Protein AF-A0A5M5C128-F1 (afdb_monomer_lite)

Sequence (233 aa):
MYKIITTGLLCVAAVALKAQDAPADSVAHTKSNTLGASSTVYTNDLVKYQSATILTGLQGRLKGLNVSPFRGMQLLRTEANTKSDIVGAIPNVGGGIYGDNSEFLISARGQSPIAIVDGVERDLYSIDPEAIESVTIQKDALSNMFLGMRSSRGALIITTKNPDAKGGFHLSLTGKFGISSALKSGPNPLSAYQYAYLLNEALLNDGKSPLYTYDDFEAYRNGTSPYLHPDVN

Secondary structure (DSSP, 8-state):
----------------------------------SS-EEEEEHHHHTTS--SSSHHHHTTTSTTEEEEE--SS-----S-SEEEETTEEEE-SSSS-SSS--SEEEEETTBPPEEEETTEE--GGGS-GGGEEEEEEE-STTTTGGGGGGGGG-EEEEEEPPS-SS-S--------------SS-SS-PPPHHHHHHHHHHHHHHTTPPPSS-HHHHHHHHHTS-TTTS----

Foldseek 3Di:
DDDDDPDDDDDDDDDDDDDPPDPPPPPPDDPDPDPADKFKDFLVQQVVDLDLFSLVSCDPRTPQKHKDFPDPDQDPPPDDQFDQDPVGTDGCPPVDDPDSDPGIDIAGPRAHAFEAEPRHTDDRSVDGSNQWGMKMWTQDLVNVVVVPPRSNRTYIYTYGDDPDDPDDDDDDDDDHDDDDDDPDPPPDDDWLLRVLVVQQVVCVVVVHHRPDDPVLNVCSVVVVDCPVNNTPD

Radius of gyration: 27.67 Å; chains: 1; bounding box: 72×42×74 Å

InterPro domains:
  IPR037066 TonB-dependent receptor, plug domain superfamily [G3DSA:2.170.130.10] (24-166)
  IPR039426 TonB-dependent receptor-like [PS52016] (30-233)

Organism: Bacteroides ovatus (NCBI:txid28116)

Structure (mmCIF, N/CA/C/O backbone):
data_AF-A0A5M5C128-F1
#
_entry.id   AF-A0A5M5C128-F1
#
loop_
_atom_site.group_PDB
_atom_site.id
_atom_site.type_symbol
_atom_site.label_atom_id
_atom_site.label_alt_id
_atom_site.label_comp_id
_atom_site.label_asym_id
_atom_site.label_entity_id
_atom_site.label_seq_id
_atom_site.pdbx_PDB_ins_code
_atom_site.Cartn_x
_atom_site.Cartn_y
_atom_site.Cartn_z
_atom_site.occupancy
_atom_site.B_iso_or_equiv
_atom_site.auth_seq_id
_atom_site.auth_comp_id
_atom_site.auth_asym_id
_atom_site.auth_atom_id
_atom_site.pdbx_PDB_model_num
ATOM 1 N N . MET A 1 1 ? -7.326 -5.357 -41.939 1.00 38.31 1 MET A N 1
ATOM 2 C CA . MET A 1 1 ? -7.190 -5.507 -40.473 1.00 38.31 1 MET A CA 1
ATOM 3 C C . MET A 1 1 ? -8.595 -5.687 -39.901 1.00 38.31 1 MET A C 1
ATOM 5 O O . MET A 1 1 ? -9.403 -4.774 -40.016 1.00 38.31 1 MET A O 1
ATOM 9 N N . TYR A 1 2 ? -8.948 -6.902 -39.470 1.00 30.48 2 TYR A N 1
ATOM 10 C CA . TYR A 1 2 ? -10.325 -7.289 -39.125 1.00 30.48 2 TYR A CA 1
ATOM 11 C C . TYR A 1 2 ? -10.695 -6.780 -37.724 1.00 30.48 2 TYR A C 1
ATOM 13 O O . TYR A 1 2 ? -9.991 -7.050 -36.755 1.00 30.48 2 TYR A O 1
ATOM 21 N N . LYS A 1 3 ? -11.796 -6.030 -37.626 1.00 31.81 3 LYS A N 1
ATOM 22 C CA . LYS A 1 3 ? -12.323 -5.467 -36.378 1.00 31.81 3 LYS A CA 1
ATOM 23 C C . LYS A 1 3 ? -13.244 -6.514 -35.742 1.00 31.81 3 LYS A C 1
ATOM 25 O O . LYS A 1 3 ? -14.377 -6.683 -36.182 1.00 31.81 3 LYS A O 1
ATOM 30 N N . ILE A 1 4 ? -12.744 -7.259 -34.757 1.00 32.59 4 ILE A N 1
ATOM 31 C CA . ILE A 1 4 ? -13.545 -8.231 -33.999 1.00 32.59 4 ILE A CA 1
ATOM 32 C C . ILE A 1 4 ? -14.401 -7.446 -33.000 1.00 32.59 4 ILE A C 1
ATOM 34 O O . ILE A 1 4 ? -13.905 -6.941 -31.997 1.00 32.59 4 ILE A O 1
ATOM 38 N N . ILE A 1 5 ? -15.686 -7.292 -33.316 1.00 36.16 5 ILE A N 1
ATOM 39 C CA . ILE A 1 5 ? -16.693 -6.716 -32.421 1.00 36.16 5 ILE A CA 1
ATOM 40 C C . ILE A 1 5 ? -17.308 -7.883 -31.644 1.00 36.16 5 ILE A C 1
ATOM 42 O O . ILE A 1 5 ? -18.248 -8.521 -32.111 1.00 36.16 5 ILE A O 1
ATOM 46 N N . THR A 1 6 ? -16.763 -8.190 -30.469 1.00 39.88 6 THR A N 1
ATOM 47 C CA . THR A 1 6 ? -17.361 -9.168 -29.551 1.00 39.88 6 THR A CA 1
ATOM 48 C C . THR A 1 6 ? -18.539 -8.511 -28.838 1.00 39.88 6 THR A C 1
ATOM 50 O O . THR A 1 6 ? -18.363 -7.722 -27.911 1.00 39.88 6 THR A O 1
ATOM 53 N N . THR A 1 7 ? -19.754 -8.808 -29.290 1.00 39.34 7 THR A N 1
ATOM 54 C CA . THR A 1 7 ? -21.000 -8.408 -28.623 1.00 39.34 7 THR A CA 1
ATOM 55 C C . THR A 1 7 ? -21.257 -9.370 -27.461 1.00 39.34 7 THR A C 1
ATOM 57 O O . THR A 1 7 ? -21.774 -10.467 -27.647 1.00 39.34 7 THR A O 1
ATOM 60 N N . GLY A 1 8 ? -20.838 -8.989 -26.254 1.00 37.53 8 GLY A N 1
ATOM 61 C CA . GLY A 1 8 ? -21.170 -9.710 -25.025 1.00 37.53 8 GLY A CA 1
ATOM 62 C C . GLY A 1 8 ? -22.551 -9.294 -24.518 1.00 37.53 8 GLY A C 1
ATOM 63 O O . GLY A 1 8 ? -22.745 -8.144 -24.131 1.00 37.53 8 GLY A O 1
ATOM 64 N N . LEU A 1 9 ? -23.510 -10.219 -24.533 1.00 32.44 9 LEU A N 1
ATOM 65 C CA . LEU A 1 9 ? -24.839 -10.044 -23.948 1.00 32.44 9 LEU A CA 1
ATOM 66 C C . LEU A 1 9 ? -24.726 -10.120 -22.412 1.00 32.44 9 LEU A C 1
ATOM 68 O O . LEU A 1 9 ? -24.477 -11.191 -21.863 1.00 32.44 9 LEU A O 1
ATOM 72 N N . LEU A 1 10 ? -24.891 -8.993 -21.716 1.00 34.59 10 LEU A N 1
ATOM 73 C CA . LEU A 1 10 ? -24.928 -8.942 -20.252 1.00 34.59 10 LEU A CA 1
ATOM 74 C C . LEU A 1 10 ? -26.385 -9.106 -19.776 1.00 34.59 10 LEU A C 1
ATOM 76 O O . LEU A 1 10 ? -27.171 -8.163 -19.838 1.00 34.59 10 LEU A O 1
ATOM 80 N N . CYS A 1 11 ? -26.759 -10.299 -19.309 1.00 27.56 11 CYS A N 1
ATOM 81 C CA . CYS A 1 11 ? -28.039 -10.518 -18.627 1.00 27.56 11 CYS A CA 1
ATOM 82 C C . CYS A 1 11 ? -27.946 -10.022 -17.178 1.00 27.56 11 CYS A C 1
ATOM 84 O O . CYS A 1 11 ? -27.355 -10.688 -16.331 1.00 27.56 11 CYS A O 1
ATOM 86 N N . VAL A 1 12 ? -28.548 -8.869 -16.881 1.00 34.62 12 VAL A N 1
ATOM 87 C CA . VAL A 1 12 ? -28.726 -8.376 -15.507 1.00 34.62 12 VAL A CA 1
ATOM 88 C C . VAL A 1 12 ? -30.146 -8.712 -15.056 1.00 34.62 12 VAL A C 1
ATOM 90 O O . VAL A 1 12 ? -31.115 -8.159 -15.570 1.00 34.62 12 VAL A O 1
ATOM 93 N N . ALA A 1 13 ? -30.279 -9.627 -14.095 1.00 31.73 13 ALA A N 1
ATOM 94 C CA . ALA A 1 13 ? -31.540 -9.865 -13.402 1.00 31.73 13 ALA A CA 1
ATOM 95 C C . ALA A 1 13 ? -31.778 -8.722 -12.402 1.00 31.73 13 ALA A C 1
ATOM 97 O O . ALA A 1 13 ? -31.077 -8.606 -11.398 1.00 31.73 13 ALA A O 1
ATOM 98 N N . ALA A 1 14 ? -32.744 -7.850 -12.691 1.00 31.98 14 ALA A N 1
ATOM 99 C CA . ALA A 1 14 ? -33.140 -6.773 -11.793 1.00 31.98 14 ALA A CA 1
ATOM 100 C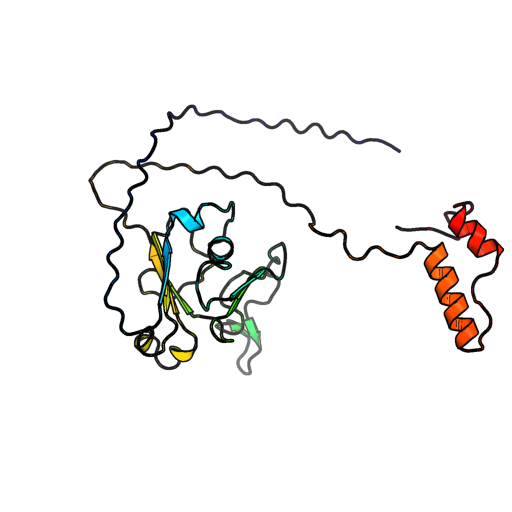 C . ALA A 1 14 ? -34.097 -7.312 -10.718 1.00 31.98 14 ALA A C 1
ATOM 102 O O . ALA A 1 14 ? -35.258 -7.606 -10.998 1.00 31.98 14 ALA A O 1
ATOM 103 N N . VAL A 1 15 ? -33.618 -7.429 -9.479 1.00 32.81 15 VAL A N 1
ATOM 104 C CA . VAL A 1 15 ? -34.477 -7.590 -8.299 1.00 32.81 15 VAL A CA 1
ATOM 105 C C . VAL A 1 15 ? -34.764 -6.192 -7.758 1.00 32.81 15 VAL A C 1
ATOM 107 O O . VAL A 1 15 ? -33.861 -5.499 -7.294 1.00 32.81 15 VAL A O 1
ATOM 110 N N . ALA A 1 16 ? -36.018 -5.750 -7.852 1.00 31.50 16 ALA A N 1
ATOM 111 C CA . ALA A 1 16 ? -36.456 -4.474 -7.302 1.00 31.50 16 ALA A CA 1
ATOM 112 C C . ALA A 1 16 ? -36.568 -4.579 -5.772 1.00 31.50 16 ALA A C 1
ATOM 114 O O . ALA A 1 16 ? -37.559 -5.082 -5.245 1.00 31.50 16 ALA A O 1
ATOM 115 N N . LEU A 1 17 ? -35.551 -4.104 -5.055 1.00 34.50 17 LEU A N 1
ATOM 116 C CA . LEU A 1 17 ? -35.594 -3.898 -3.608 1.00 34.50 17 LEU A CA 1
ATOM 117 C C . LEU A 1 17 ? -35.685 -2.395 -3.345 1.00 34.50 17 LEU A C 1
ATOM 119 O O . LEU A 1 17 ? -34.852 -1.620 -3.810 1.00 34.50 17 LEU A O 1
ATOM 123 N N . LYS A 1 18 ? -36.738 -1.980 -2.634 1.00 30.20 18 LYS A N 1
ATOM 124 C CA . LYS A 1 18 ? -36.893 -0.603 -2.153 1.00 30.20 18 LYS A CA 1
ATOM 125 C C . LYS A 1 18 ? -35.670 -0.250 -1.306 1.00 30.20 18 LYS A C 1
ATOM 127 O O . LYS A 1 18 ? -35.420 -0.909 -0.300 1.00 30.20 18 LYS A O 1
ATOM 132 N N . ALA A 1 19 ? -34.943 0.789 -1.709 1.00 34.44 19 ALA A N 1
ATOM 133 C CA . ALA A 1 19 ? -33.934 1.412 -0.871 1.00 34.44 19 ALA A CA 1
ATOM 134 C C . ALA A 1 19 ? -34.637 1.992 0.364 1.00 34.44 19 ALA A C 1
ATOM 136 O O . ALA A 1 19 ? -35.441 2.916 0.258 1.00 34.44 19 ALA A O 1
ATOM 137 N N . GLN A 1 20 ? -34.391 1.386 1.521 1.00 34.81 20 GLN A N 1
ATOM 138 C CA . GLN A 1 20 ? -34.632 2.026 2.802 1.00 34.81 20 GLN A CA 1
ATOM 139 C C . GLN A 1 20 ? -33.382 2.867 3.057 1.00 34.81 20 GLN A C 1
ATOM 141 O O . GLN A 1 20 ? -32.307 2.304 3.265 1.00 34.81 20 GLN A O 1
ATOM 146 N N . ASP A 1 21 ? -33.504 4.192 2.985 1.00 38.91 21 ASP A N 1
ATOM 147 C CA . ASP A 1 21 ? -32.423 5.096 3.368 1.00 38.91 21 ASP A CA 1
ATOM 148 C C . ASP A 1 21 ? -32.066 4.809 4.832 1.00 38.91 21 ASP A C 1
ATOM 150 O O . ASP A 1 21 ? -32.821 5.134 5.752 1.00 38.91 21 ASP A O 1
ATOM 154 N N . ALA A 1 22 ? -30.947 4.118 5.050 1.00 43.19 22 ALA A N 1
ATOM 155 C CA . ALA A 1 22 ? -30.422 3.914 6.386 1.00 43.19 22 ALA A CA 1
ATOM 156 C C . ALA A 1 22 ? -29.985 5.290 6.912 1.00 43.19 22 ALA A C 1
ATOM 158 O O . ALA A 1 22 ? -29.197 5.968 6.241 1.00 43.19 22 ALA A O 1
ATOM 159 N N . PRO A 1 23 ? -30.488 5.741 8.074 1.00 38.34 23 PRO A N 1
ATOM 160 C CA . PRO A 1 23 ? -30.017 6.980 8.659 1.00 38.34 23 PRO A CA 1
ATOM 161 C C . PRO A 1 23 ? -28.511 6.857 8.891 1.00 38.34 23 PRO A C 1
ATOM 163 O O . PRO A 1 23 ? -28.024 5.855 9.417 1.00 38.34 23 PRO A O 1
ATOM 166 N N . ALA A 1 24 ? -27.763 7.874 8.463 1.00 39.69 24 ALA A N 1
ATOM 167 C CA . ALA A 1 24 ? -26.378 8.041 8.863 1.00 39.69 24 ALA A CA 1
ATOM 168 C C . ALA A 1 24 ? -26.374 8.312 10.372 1.00 39.69 24 ALA A C 1
ATOM 170 O O . ALA A 1 24 ? -26.438 9.464 10.799 1.00 39.69 24 ALA A O 1
ATOM 171 N N . ASP A 1 25 ? -26.363 7.247 11.172 1.00 39.72 25 ASP A N 1
ATOM 172 C CA . ASP A 1 25 ? -26.221 7.341 12.616 1.00 39.72 25 ASP A CA 1
ATOM 173 C C . ASP A 1 25 ? -24.860 7.984 12.895 1.00 39.72 25 ASP A C 1
ATOM 175 O O . ASP A 1 25 ? -23.797 7.364 12.812 1.00 39.72 25 ASP A O 1
ATOM 179 N N . SER A 1 26 ? -24.888 9.286 13.174 1.00 37.75 26 SER A N 1
ATOM 180 C CA . SER A 1 26 ? -23.751 10.032 13.686 1.00 37.75 26 SER A CA 1
ATOM 181 C C . SER A 1 26 ? -23.520 9.582 15.124 1.00 37.75 26 SER A C 1
ATOM 183 O O . SER A 1 26 ? -23.957 10.236 16.074 1.00 37.75 26 SER A O 1
ATOM 185 N N . VAL A 1 27 ? -22.881 8.424 15.288 1.00 46.69 27 VAL A N 1
ATOM 186 C CA . VAL A 1 27 ? -22.409 7.954 16.588 1.00 46.69 27 VAL A CA 1
ATOM 187 C C . VAL A 1 27 ? -21.425 9.004 17.101 1.00 46.69 27 VAL A C 1
ATOM 189 O O . VAL A 1 27 ? -20.363 9.235 16.526 1.00 46.69 27 VAL A O 1
ATOM 192 N N . ALA A 1 28 ? -21.814 9.716 18.157 1.00 35.84 28 ALA A N 1
ATOM 193 C CA . ALA A 1 28 ? -20.954 10.683 18.816 1.00 35.84 28 ALA A CA 1
ATOM 194 C C . ALA A 1 28 ? -19.806 9.922 19.490 1.00 35.84 28 ALA A C 1
ATOM 196 O O . ALA A 1 28 ? -19.952 9.387 20.587 1.00 35.84 28 ALA A O 1
ATOM 197 N N . HIS A 1 29 ? -18.663 9.839 18.814 1.00 48.56 29 HIS A N 1
ATOM 198 C CA . HIS A 1 29 ? -17.499 9.138 19.333 1.00 48.56 29 HIS A CA 1
ATOM 199 C C . HIS A 1 29 ? -16.852 9.955 20.457 1.00 48.56 29 HIS A C 1
ATOM 201 O O . HIS A 1 29 ? -16.069 10.880 20.223 1.00 48.56 29 HIS A O 1
ATOM 207 N N . THR A 1 30 ? -17.205 9.634 21.700 1.00 42.19 30 THR A N 1
ATOM 208 C CA . THR A 1 30 ? -16.553 10.180 22.890 1.00 42.19 30 THR A CA 1
ATOM 209 C C . THR A 1 30 ? -15.060 9.851 22.829 1.00 42.19 30 THR A C 1
ATOM 211 O O . THR A 1 30 ? -14.677 8.683 22.784 1.00 42.19 30 THR A O 1
ATOM 214 N N . LYS A 1 31 ? -14.203 10.882 22.812 1.00 45.88 31 LYS A N 1
ATOM 215 C CA . LYS A 1 31 ? -12.747 10.731 22.940 1.00 45.88 31 LYS A CA 1
ATOM 216 C C . LYS A 1 31 ? -12.445 9.952 24.221 1.00 45.88 31 LYS A C 1
ATOM 218 O O . LYS A 1 31 ? -12.558 10.495 25.316 1.00 45.88 31 LYS A O 1
ATOM 223 N N . SER A 1 32 ? -12.067 8.687 24.073 1.00 52.44 32 SER A N 1
ATOM 224 C CA . SER A 1 32 ? -11.537 7.883 25.169 1.00 52.44 32 SER A CA 1
ATOM 225 C C . SER A 1 32 ? -10.246 8.521 25.686 1.00 52.44 32 SER A C 1
ATOM 227 O O . SER A 1 32 ? -9.409 8.968 24.896 1.00 52.44 32 SER A O 1
ATOM 229 N N . ASN A 1 33 ? -10.097 8.580 27.010 1.00 54.88 33 ASN A N 1
ATOM 230 C CA . ASN A 1 33 ? -8.885 9.014 27.702 1.00 54.88 33 ASN A CA 1
ATOM 231 C C . ASN A 1 33 ? -7.746 8.019 27.418 1.00 54.88 33 ASN A C 1
ATOM 233 O O . ASN A 1 33 ? -7.438 7.142 28.222 1.00 54.88 33 ASN A O 1
ATOM 237 N N . THR A 1 34 ? -7.117 8.135 26.252 1.00 60.59 34 THR A N 1
ATOM 238 C CA . THR A 1 34 ? -5.911 7.381 25.915 1.00 60.59 34 THR A CA 1
ATOM 239 C C . THR A 1 34 ? -4.688 8.210 26.280 1.00 60.59 34 THR A C 1
ATOM 241 O O . THR A 1 34 ? -4.519 9.321 25.785 1.00 60.59 34 THR A O 1
ATOM 244 N N . LEU A 1 35 ? -3.812 7.653 27.116 1.00 67.62 35 LEU A N 1
ATOM 245 C CA . LEU A 1 35 ? -2.569 8.298 27.563 1.00 67.62 35 LEU A CA 1
ATOM 246 C C . LEU A 1 35 ? -1.470 8.342 26.479 1.00 67.62 35 LEU A C 1
ATOM 248 O O . LEU A 1 35 ? -0.402 8.892 26.720 1.00 67.62 35 LEU A O 1
ATOM 252 N N . GLY A 1 36 ? -1.719 7.761 25.300 1.00 74.81 36 GLY A N 1
ATOM 253 C CA . GLY A 1 36 ? -0.772 7.694 24.186 1.00 74.81 36 GLY A CA 1
ATOM 254 C C . GLY A 1 36 ? -1.317 8.280 22.884 1.00 74.81 36 GLY A C 1
ATOM 255 O O . GLY A 1 36 ? -2.515 8.522 22.722 1.00 74.81 36 GLY A O 1
ATOM 256 N N . ALA A 1 37 ? -0.418 8.490 21.928 1.00 81.75 37 ALA A N 1
ATOM 257 C CA . ALA A 1 37 ? -0.699 9.002 20.602 1.00 81.75 37 ALA A CA 1
ATOM 258 C C . ALA A 1 37 ? -1.436 7.955 19.753 1.00 81.75 37 ALA A C 1
ATOM 260 O O . ALA A 1 37 ? -0.842 7.033 19.183 1.00 81.75 37 ALA A O 1
ATOM 261 N N . SER A 1 38 ? -2.742 8.157 19.606 1.00 85.25 38 SER A N 1
ATOM 262 C CA . SER A 1 38 ? -3.618 7.370 18.742 1.00 85.25 38 SER A CA 1
ATOM 263 C C . SER A 1 38 ? -4.179 8.213 17.590 1.00 85.25 38 SER A C 1
ATOM 265 O O . SER A 1 38 ? -4.132 9.446 17.599 1.00 85.25 38 SER A O 1
ATOM 267 N N . SER A 1 39 ? -4.639 7.551 16.533 1.00 87.38 39 SER A N 1
ATOM 268 C CA . SER A 1 39 ? -5.415 8.172 15.454 1.00 87.38 39 SER A CA 1
ATOM 269 C C . SER A 1 39 ? -6.484 7.181 15.024 1.00 87.38 39 SER A C 1
ATOM 271 O O . SER A 1 39 ? -6.157 6.015 14.826 1.00 87.38 39 SER A O 1
ATOM 273 N N . THR A 1 40 ? -7.721 7.642 14.856 1.00 89.19 40 THR A N 1
ATOM 274 C CA . THR A 1 40 ? -8.873 6.785 14.542 1.00 89.19 40 THR A CA 1
ATOM 275 C C . THR A 1 40 ? -9.564 7.260 13.271 1.00 89.19 40 THR A C 1
ATOM 277 O O . THR A 1 40 ? -9.711 8.463 13.061 1.00 89.19 40 THR A O 1
ATOM 280 N N . VAL A 1 41 ? -9.974 6.312 12.431 1.00 89.56 41 VAL A N 1
ATOM 281 C CA . VAL A 1 41 ? -10.815 6.510 11.244 1.00 89.56 41 VAL A CA 1
ATOM 282 C C . VAL A 1 41 ? -12.026 5.590 11.368 1.00 89.56 41 VAL A C 1
ATOM 284 O O . VAL A 1 41 ? -11.892 4.450 11.806 1.00 89.56 41 VAL A O 1
ATOM 287 N N . TYR A 1 42 ? -13.199 6.081 10.982 1.00 89.00 42 TYR A N 1
ATOM 288 C CA . TYR A 1 42 ? -14.468 5.358 11.093 1.00 89.00 42 TYR A CA 1
ATOM 289 C C . TYR A 1 42 ? -14.946 4.826 9.743 1.00 89.00 42 TYR A C 1
ATOM 291 O O . TYR A 1 42 ? -14.500 5.288 8.690 1.00 89.00 42 TYR A O 1
ATOM 299 N N . THR A 1 43 ? -15.897 3.892 9.759 1.00 84.12 43 THR A N 1
ATOM 300 C CA . THR A 1 43 ? -16.433 3.233 8.554 1.00 84.12 43 THR A CA 1
ATOM 301 C C . THR A 1 43 ? -16.858 4.195 7.450 1.00 84.12 43 THR A C 1
ATOM 303 O O . THR A 1 43 ? -16.550 3.964 6.282 1.00 84.12 43 THR A O 1
ATOM 306 N N . ASN A 1 44 ? -17.522 5.298 7.810 1.00 83.12 44 ASN A N 1
ATOM 307 C CA . ASN A 1 44 ? -18.042 6.293 6.860 1.00 83.12 44 ASN A CA 1
ATOM 308 C C . ASN A 1 44 ? -16.940 6.900 5.979 1.00 83.12 44 ASN A C 1
ATOM 310 O O . ASN A 1 44 ? -17.197 7.416 4.891 1.00 83.12 44 ASN A O 1
ATOM 314 N N . ASP A 1 45 ? -15.699 6.827 6.446 1.00 81.62 45 ASP A N 1
ATOM 315 C CA . ASP A 1 45 ? -14.521 7.296 5.744 1.00 81.62 45 ASP A C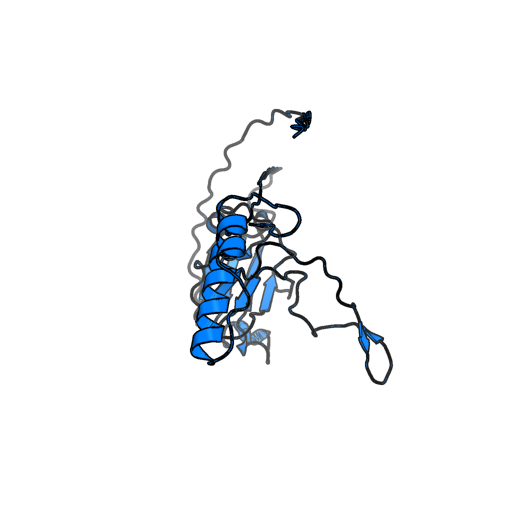A 1
ATOM 316 C C . ASP A 1 45 ? -13.797 6.201 4.954 1.00 81.62 45 ASP A C 1
ATOM 318 O O . ASP A 1 45 ? -13.084 6.518 4.002 1.00 81.62 45 ASP A O 1
ATOM 322 N N . LEU A 1 46 ? -14.029 4.931 5.281 1.00 78.75 46 LEU A N 1
ATOM 323 C CA . LEU A 1 46 ? -13.428 3.777 4.609 1.00 78.75 46 LEU A CA 1
ATOM 324 C C . LEU A 1 46 ? -14.236 3.335 3.384 1.00 78.75 46 LEU A C 1
ATOM 326 O O . LEU A 1 46 ? -13.659 3.039 2.340 1.00 78.75 46 LEU A O 1
ATOM 330 N N . VAL A 1 47 ? -15.569 3.349 3.483 1.00 76.81 47 VAL A N 1
ATOM 331 C CA . VAL A 1 47 ? -16.480 2.786 2.461 1.00 76.81 47 VAL A CA 1
ATOM 332 C C . VAL A 1 47 ? -16.607 3.672 1.211 1.00 76.81 47 VAL A C 1
ATOM 334 O O . VAL A 1 47 ? -17.128 3.243 0.186 1.00 76.81 47 VAL A O 1
ATOM 337 N N . LYS A 1 48 ? -16.053 4.892 1.234 1.00 76.00 48 LYS A N 1
ATOM 338 C CA . LYS A 1 48 ? -16.015 5.794 0.066 1.00 76.00 48 LYS A CA 1
ATOM 339 C C . LYS A 1 48 ? -15.195 5.234 -1.102 1.00 76.00 48 LYS A C 1
ATOM 341 O O . LYS A 1 48 ? -15.356 5.701 -2.226 1.00 76.00 48 LYS A O 1
ATOM 346 N N . TYR A 1 49 ? -14.315 4.264 -0.847 1.00 72.75 49 TYR A N 1
ATOM 347 C CA . TYR A 1 49 ? -13.497 3.641 -1.879 1.00 72.75 49 TYR A CA 1
ATOM 348 C C . TYR A 1 49 ? -14.062 2.291 -2.284 1.00 72.75 49 TYR A C 1
ATOM 350 O O . TYR A 1 49 ? -14.354 1.425 -1.459 1.00 72.75 49 TYR A O 1
ATOM 358 N N . GLN A 1 50 ? -14.144 2.094 -3.592 1.00 71.75 50 GLN A N 1
ATOM 359 C CA . GLN A 1 50 ? -14.507 0.826 -4.187 1.00 71.75 50 GLN A CA 1
ATOM 360 C C . GLN A 1 50 ? -13.298 -0.116 -4.194 1.00 71.75 50 GLN A C 1
ATOM 362 O O . GLN A 1 50 ? -12.665 -0.344 -5.219 1.00 71.75 50 GLN A O 1
ATOM 367 N N . SER A 1 51 ? -12.949 -0.618 -3.017 1.00 73.25 51 SER A N 1
ATOM 368 C CA . SER A 1 51 ? -11.823 -1.523 -2.821 1.00 73.25 51 SER A CA 1
ATOM 369 C C . SER A 1 51 ? -12.270 -2.747 -2.035 1.00 73.25 51 SER A C 1
ATOM 371 O O . SER A 1 51 ? -13.140 -2.649 -1.168 1.00 73.25 51 SER A O 1
ATOM 373 N N . ALA A 1 52 ? -11.665 -3.891 -2.348 1.00 72.44 52 ALA A N 1
ATOM 374 C CA . ALA A 1 52 ? -11.811 -5.120 -1.573 1.00 72.44 52 ALA A CA 1
ATOM 375 C C . ALA A 1 52 ? -10.994 -5.080 -0.269 1.00 72.44 52 ALA A C 1
ATOM 377 O O . ALA A 1 52 ? -11.212 -5.900 0.614 1.00 72.44 52 ALA A O 1
ATOM 378 N N . THR A 1 53 ? -10.063 -4.127 -0.135 1.00 79.38 53 THR A N 1
ATOM 379 C CA . THR A 1 53 ? -9.242 -3.956 1.065 1.00 79.38 53 THR A CA 1
ATOM 380 C C . THR A 1 53 ? -9.527 -2.641 1.778 1.00 79.38 53 THR A C 1
ATOM 382 O O . THR A 1 53 ? -9.850 -1.616 1.178 1.00 79.38 53 THR A O 1
ATOM 385 N N . ILE A 1 54 ? -9.316 -2.659 3.088 1.00 86.06 54 ILE A N 1
ATOM 386 C CA . ILE A 1 54 ? -9.474 -1.516 3.985 1.00 86.06 54 ILE A CA 1
ATOM 387 C C . ILE A 1 54 ? -8.347 -0.488 3.808 1.00 86.06 54 ILE A C 1
ATOM 389 O O . ILE A 1 54 ? -8.513 0.691 4.117 1.00 86.06 54 ILE A O 1
ATOM 393 N N . LEU A 1 55 ? -7.190 -0.916 3.290 1.00 85.62 55 LEU A N 1
ATOM 394 C CA . LEU A 1 55 ? -5.960 -0.122 3.271 1.00 85.62 55 LEU A CA 1
ATOM 395 C C . LEU A 1 55 ? -6.031 1.112 2.379 1.00 85.62 55 LEU A C 1
ATOM 397 O O . LEU A 1 55 ? -5.515 2.166 2.750 1.00 85.62 55 LEU A O 1
ATOM 401 N N . THR A 1 56 ? -6.710 1.007 1.241 1.00 83.19 56 THR A N 1
ATOM 402 C CA . THR A 1 56 ? -6.956 2.144 0.345 1.00 83.19 56 THR A CA 1
ATOM 403 C C . THR A 1 56 ? -7.712 3.261 1.059 1.00 83.19 56 THR A C 1
ATOM 405 O O . THR A 1 56 ? -7.435 4.434 0.836 1.00 83.19 56 THR A O 1
ATOM 408 N N . GLY A 1 57 ? -8.629 2.903 1.965 1.00 83.94 57 GLY A N 1
ATOM 409 C CA . GLY A 1 57 ? -9.364 3.862 2.786 1.00 83.94 57 GLY A CA 1
ATOM 410 C C . GLY A 1 57 ? -8.520 4.494 3.892 1.00 83.94 57 GLY A C 1
ATOM 411 O O . GLY A 1 57 ? -8.788 5.622 4.295 1.00 83.94 57 GLY A O 1
ATOM 412 N N . LEU A 1 58 ? -7.480 3.806 4.366 1.00 87.50 58 LEU A N 1
ATOM 413 C CA . LEU A 1 58 ? -6.602 4.297 5.434 1.00 87.50 58 LEU A CA 1
ATOM 414 C C . LEU A 1 58 ? -5.488 5.218 4.927 1.00 87.50 58 LEU A C 1
ATOM 416 O O . LEU A 1 58 ? -4.921 5.982 5.718 1.00 87.50 58 LEU A O 1
ATOM 420 N N . GLN A 1 59 ? -5.176 5.165 3.631 1.00 87.38 59 GLN A N 1
ATOM 421 C CA . GLN A 1 59 ? -4.109 5.954 3.027 1.00 87.38 59 GLN A CA 1
ATOM 422 C C . GLN A 1 59 ? -4.315 7.454 3.281 1.00 87.38 59 GLN A C 1
ATOM 424 O O . GLN A 1 59 ? -5.330 8.043 2.919 1.00 87.38 59 GLN A O 1
ATOM 429 N N . GLY A 1 60 ? -3.338 8.076 3.947 1.00 86.38 60 GLY A N 1
ATOM 430 C CA . GLY A 1 60 ? -3.361 9.503 4.281 1.00 86.38 60 GLY A CA 1
ATOM 431 C C . GLY A 1 60 ? -4.360 9.911 5.371 1.00 86.38 60 GLY A C 1
ATOM 432 O O . GLY A 1 60 ? -4.379 11.080 5.752 1.00 86.38 60 GLY A O 1
ATOM 433 N N . ARG A 1 61 ? -5.164 8.983 5.911 1.00 87.00 61 ARG A N 1
ATOM 434 C CA . ARG A 1 61 ? -6.189 9.292 6.928 1.00 87.00 61 ARG A CA 1
ATOM 435 C C . ARG A 1 61 ? -5.735 9.037 8.361 1.00 87.00 61 ARG A C 1
ATOM 437 O O . ARG A 1 61 ? -6.267 9.633 9.292 1.00 87.00 61 ARG A O 1
ATOM 444 N N . LEU A 1 62 ? -4.728 8.188 8.551 1.00 88.00 62 LEU A N 1
ATOM 445 C CA . LEU A 1 62 ? -4.159 7.888 9.862 1.00 88.00 62 LEU A CA 1
ATOM 446 C C . LEU A 1 62 ? -2.790 8.549 10.036 1.00 88.00 62 LEU A C 1
ATOM 448 O O . LEU A 1 62 ? -1.820 8.218 9.355 1.00 88.00 62 LEU A O 1
ATOM 452 N N . LYS A 1 63 ? -2.681 9.478 10.995 1.00 86.50 63 LYS A N 1
ATOM 453 C CA . LYS A 1 63 ? -1.416 10.177 11.268 1.00 86.50 63 LYS A CA 1
ATOM 454 C C . LYS A 1 63 ? -0.362 9.208 11.798 1.00 86.50 63 LYS A C 1
ATOM 456 O O . LYS A 1 63 ? -0.504 8.714 12.918 1.00 86.50 63 LYS A O 1
ATOM 461 N N . GLY A 1 64 ? 0.731 9.043 11.057 1.00 84.88 64 GLY A N 1
ATOM 462 C CA . GLY A 1 64 ? 1.851 8.165 11.417 1.00 84.88 64 GLY A CA 1
ATOM 463 C C . GLY A 1 64 ? 1.723 6.734 10.889 1.00 84.88 64 GLY A C 1
ATOM 464 O O . GLY A 1 64 ? 2.607 5.924 11.161 1.00 84.88 64 GLY A O 1
ATOM 465 N N . LEU A 1 65 ? 0.664 6.443 10.126 1.00 88.69 65 LEU A N 1
ATOM 466 C CA . LEU A 1 65 ? 0.565 5.253 9.293 1.00 88.69 65 LEU A CA 1
ATOM 467 C C . LEU A 1 65 ? 0.874 5.644 7.848 1.00 88.69 65 LEU A C 1
ATOM 469 O O . LEU A 1 65 ? 0.197 6.493 7.270 1.00 88.69 65 LEU A O 1
ATOM 473 N N . ASN A 1 66 ? 1.877 5.009 7.263 1.00 89.75 66 ASN A N 1
ATOM 474 C CA . ASN A 1 66 ? 2.119 5.062 5.835 1.00 89.75 66 ASN A CA 1
ATOM 475 C C . ASN A 1 66 ? 1.522 3.812 5.187 1.00 89.75 66 ASN A C 1
ATOM 477 O O . ASN A 1 66 ? 1.890 2.691 5.540 1.00 89.75 66 ASN A O 1
ATOM 481 N N . VAL A 1 67 ? 0.612 4.027 4.242 1.00 89.19 67 VAL A N 1
ATOM 482 C CA . VAL A 1 67 ? 0.079 2.992 3.358 1.00 89.19 67 VAL A CA 1
ATOM 483 C C . VAL A 1 67 ? 0.400 3.438 1.946 1.00 89.19 67 VAL A C 1
ATOM 485 O O . VAL A 1 67 ? -0.102 4.469 1.499 1.00 89.19 67 VAL A O 1
ATOM 488 N N . SER A 1 68 ? 1.247 2.687 1.255 1.00 87.62 68 SER A N 1
ATOM 489 C CA . SER A 1 68 ? 1.628 3.004 -0.117 1.00 87.62 68 SER A CA 1
ATOM 490 C C . SER A 1 68 ? 1.359 1.811 -1.029 1.00 87.62 68 SER A C 1
ATOM 492 O O . SER A 1 68 ? 1.939 0.745 -0.787 1.00 87.62 68 SER A O 1
ATOM 494 N N . PRO A 1 69 ? 0.524 1.963 -2.074 1.00 82.06 69 PRO A N 1
ATOM 495 C CA . PRO A 1 69 ? 0.441 0.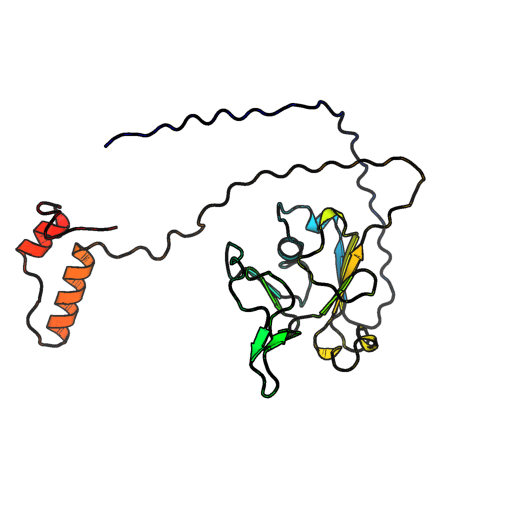964 -3.125 1.00 82.06 69 PRO A CA 1
ATOM 496 C C . PRO A 1 69 ? 1.773 0.933 -3.879 1.00 82.06 69 PRO A C 1
ATOM 498 O O . PRO A 1 69 ? 2.273 1.974 -4.308 1.00 82.06 69 PRO A O 1
ATOM 501 N N . PHE A 1 70 ? 2.360 -0.250 -4.029 1.00 80.12 70 PHE A N 1
ATOM 502 C CA . PHE A 1 70 ? 3.561 -0.459 -4.842 1.00 80.12 70 PHE A CA 1
ATOM 503 C C . PHE A 1 70 ? 3.276 -1.286 -6.101 1.00 80.12 70 PHE A C 1
ATOM 505 O O . PHE A 1 70 ? 4.122 -1.350 -6.994 1.00 80.12 70 PHE A O 1
ATOM 512 N N . ARG A 1 71 ? 2.081 -1.886 -6.204 1.00 77.25 71 ARG A N 1
ATOM 513 C CA . ARG A 1 71 ? 1.567 -2.559 -7.406 1.00 77.25 71 ARG A CA 1
ATOM 514 C C . ARG A 1 71 ? 0.082 -2.253 -7.588 1.00 77.25 71 ARG A C 1
ATOM 516 O O . ARG A 1 71 ? -0.609 -1.952 -6.624 1.00 77.25 71 ARG A O 1
ATOM 523 N N . GLY A 1 72 ? -0.385 -2.330 -8.834 1.00 74.44 72 GLY A N 1
ATOM 524 C CA . GLY A 1 72 ? -1.797 -2.140 -9.192 1.00 74.44 72 GLY A CA 1
ATOM 525 C C . GLY A 1 72 ? -2.622 -3.430 -9.243 1.00 74.44 72 GLY A C 1
ATOM 526 O O . GLY A 1 72 ? -3.797 -3.368 -9.580 1.00 74.44 72 GLY A O 1
ATOM 527 N N . MET A 1 73 ? -2.003 -4.584 -8.976 1.00 73.88 73 MET A N 1
ATOM 528 C CA . MET A 1 73 ? -2.679 -5.879 -8.912 1.00 73.88 73 MET A CA 1
ATOM 529 C C . MET A 1 73 ? -1.949 -6.837 -7.969 1.00 73.88 73 MET A C 1
ATOM 531 O O . MET A 1 73 ? -0.714 -6.802 -7.862 1.00 73.88 73 MET A O 1
ATOM 535 N N . GLN A 1 74 ? -2.720 -7.711 -7.334 1.00 70.50 74 GLN A N 1
ATOM 536 C CA . GLN A 1 74 ? -2.238 -8.783 -6.485 1.00 70.50 74 GLN A CA 1
ATOM 537 C C . GLN A 1 74 ? -1.494 -9.808 -7.339 1.00 70.50 74 GLN A C 1
ATOM 539 O O . GLN A 1 74 ? -1.940 -10.211 -8.415 1.00 70.50 74 GLN A O 1
ATOM 544 N N . LEU A 1 75 ? -0.331 -10.230 -6.859 1.00 66.12 75 LEU A N 1
ATOM 545 C CA . LEU A 1 75 ? 0.383 -11.356 -7.422 1.00 66.12 75 LEU A CA 1
ATOM 546 C C . LEU A 1 75 ? -0.345 -12.626 -7.005 1.00 66.12 75 LEU A C 1
ATOM 548 O O . LEU A 1 75 ? -0.630 -12.838 -5.828 1.00 66.12 75 LEU A O 1
ATOM 552 N N . LEU A 1 76 ? -0.593 -13.498 -7.975 1.00 61.16 76 LEU A N 1
ATOM 553 C CA . LEU A 1 76 ? -0.983 -14.866 -7.678 1.00 61.16 76 LEU A CA 1
ATOM 554 C C . LEU A 1 76 ? 0.175 -15.509 -6.912 1.00 61.16 76 LEU A C 1
ATOM 556 O O . LEU A 1 76 ? 1.295 -15.621 -7.424 1.00 61.16 76 LEU A O 1
ATOM 560 N N . ARG A 1 77 ? -0.075 -15.871 -5.653 1.00 59.78 77 ARG A N 1
ATOM 561 C CA . ARG A 1 77 ? 0.944 -16.425 -4.767 1.00 59.78 77 ARG A CA 1
ATOM 562 C C . ARG A 1 77 ? 1.443 -17.750 -5.345 1.00 59.78 77 ARG A C 1
ATOM 564 O O . ARG A 1 77 ? 0.751 -18.758 -5.307 1.00 59.78 77 ARG A O 1
ATOM 571 N N . THR A 1 78 ? 2.650 -17.716 -5.903 1.00 55.47 78 THR A N 1
ATOM 572 C CA . THR A 1 78 ? 3.354 -18.892 -6.450 1.00 55.47 78 THR A CA 1
ATOM 573 C C . THR A 1 78 ? 4.491 -19.332 -5.513 1.00 55.47 78 THR A C 1
ATOM 575 O O . THR A 1 78 ? 5.249 -20.247 -5.815 1.00 55.47 78 THR A O 1
ATOM 578 N N . GLU A 1 79 ? 4.633 -18.677 -4.356 1.00 61.22 79 GLU A N 1
ATOM 579 C CA . GLU A 1 79 ? 5.684 -18.989 -3.391 1.00 61.22 79 GLU A CA 1
ATOM 580 C C . GLU A 1 79 ? 5.352 -20.240 -2.573 1.00 61.22 79 GLU A C 1
ATOM 582 O O . GLU A 1 79 ? 4.212 -20.453 -2.154 1.00 61.22 79 GLU A O 1
ATOM 587 N N . ALA A 1 80 ? 6.370 -21.069 -2.329 1.00 59.69 80 ALA A N 1
ATOM 588 C CA . ALA A 1 80 ? 6.228 -22.309 -1.581 1.00 59.69 80 ALA A CA 1
ATOM 589 C C . ALA A 1 80 ? 5.755 -22.044 -0.139 1.00 59.69 80 ALA A C 1
ATOM 591 O O . ALA A 1 80 ? 6.316 -21.223 0.588 1.00 59.69 80 ALA A O 1
ATOM 592 N N . ASN A 1 81 ? 4.751 -22.803 0.311 1.00 64.38 81 ASN A N 1
ATOM 593 C CA . ASN A 1 81 ? 4.237 -22.747 1.687 1.00 64.38 81 ASN A CA 1
ATOM 594 C C . ASN A 1 81 ? 5.229 -23.284 2.736 1.00 64.38 81 ASN A C 1
ATOM 596 O O . ASN A 1 81 ? 4.945 -23.229 3.931 1.00 64.38 81 ASN A O 1
ATOM 600 N N . THR A 1 82 ? 6.380 -23.801 2.309 1.00 65.75 82 THR A N 1
ATOM 601 C CA . THR A 1 82 ? 7.405 -24.408 3.158 1.00 65.75 82 THR A CA 1
ATOM 602 C C . THR A 1 82 ? 8.788 -23.873 2.810 1.00 65.75 82 THR A C 1
ATOM 604 O O . THR A 1 82 ? 9.095 -23.695 1.631 1.00 65.75 82 THR A O 1
ATOM 607 N N . LYS A 1 83 ? 9.641 -23.683 3.819 1.00 71.25 83 LYS A N 1
ATOM 608 C CA . LYS A 1 83 ? 11.078 -23.427 3.641 1.00 71.25 83 LYS A CA 1
ATOM 609 C C . LYS A 1 83 ? 11.878 -24.655 4.077 1.00 71.25 83 LYS A C 1
ATOM 611 O O . LYS A 1 83 ? 11.463 -25.361 4.996 1.00 71.25 83 LYS A O 1
ATOM 616 N N . SER A 1 84 ? 13.001 -24.915 3.415 1.00 76.38 84 SER A N 1
ATOM 617 C CA . SER A 1 84 ? 13.891 -26.019 3.780 1.00 76.38 84 SER A CA 1
ATOM 618 C C . SER A 1 84 ? 14.677 -25.669 5.043 1.00 76.38 84 SER A C 1
ATOM 620 O O . SER A 1 84 ? 15.347 -24.639 5.086 1.00 76.38 84 SER A O 1
ATOM 622 N N . ASP A 1 85 ? 14.595 -26.534 6.047 1.00 75.31 85 ASP A N 1
ATOM 623 C CA . ASP A 1 85 ? 15.398 -26.512 7.270 1.00 75.31 85 ASP A CA 1
ATOM 624 C C . ASP A 1 85 ? 16.128 -27.859 7.430 1.00 75.31 85 ASP A C 1
ATOM 626 O O . ASP A 1 85 ? 15.859 -28.817 6.697 1.00 75.31 85 ASP A O 1
ATOM 630 N N . ILE A 1 86 ? 17.051 -27.957 8.386 1.00 75.62 86 ILE A N 1
ATOM 631 C CA . ILE A 1 86 ? 17.919 -29.124 8.602 1.00 75.62 86 ILE A CA 1
ATOM 632 C C . ILE A 1 86 ? 17.132 -30.420 8.898 1.00 75.62 86 ILE A C 1
ATOM 634 O O . ILE A 1 86 ? 17.658 -31.514 8.712 1.00 75.62 86 ILE A O 1
ATOM 638 N N . VAL A 1 87 ? 15.865 -30.299 9.321 1.00 73.44 87 VAL A N 1
ATOM 639 C CA . VAL A 1 87 ? 14.940 -31.412 9.625 1.00 73.44 87 VAL A CA 1
ATOM 640 C C . VAL A 1 87 ? 13.851 -31.591 8.543 1.00 73.44 87 VAL A C 1
ATOM 642 O O . VAL A 1 87 ? 12.967 -32.432 8.682 1.00 73.44 87 VAL A O 1
ATOM 645 N N . GLY A 1 88 ? 13.904 -30.844 7.433 1.00 78.00 88 GLY A N 1
ATOM 646 C CA . GLY A 1 88 ? 12.979 -30.973 6.301 1.00 78.00 88 GLY A CA 1
ATOM 647 C C . GLY A 1 88 ? 12.185 -29.702 5.990 1.00 78.00 88 GLY A C 1
ATOM 648 O O . GLY A 1 88 ? 12.584 -28.589 6.324 1.00 78.00 88 GLY A O 1
ATOM 649 N N . ALA A 1 89 ? 11.059 -29.865 5.293 1.00 77.81 89 ALA A N 1
ATOM 650 C CA . ALA A 1 89 ? 10.189 -28.761 4.904 1.00 77.81 89 ALA A CA 1
ATOM 651 C C . ALA A 1 89 ? 9.355 -28.293 6.108 1.00 77.81 89 ALA A C 1
ATOM 653 O O . ALA A 1 89 ? 8.372 -28.939 6.474 1.00 77.81 89 ALA A O 1
ATOM 654 N N . ILE A 1 90 ? 9.729 -27.168 6.719 1.00 71.00 90 ILE A N 1
ATOM 655 C CA . ILE A 1 90 ? 8.905 -26.529 7.751 1.00 71.00 90 ILE A CA 1
ATOM 656 C C . ILE A 1 90 ? 7.938 -25.541 7.096 1.00 71.00 90 ILE A C 1
ATOM 658 O O . ILE A 1 90 ? 8.325 -24.852 6.143 1.00 71.00 90 ILE A O 1
ATOM 662 N N . PRO A 1 91 ? 6.683 -25.442 7.574 1.00 60.84 91 PRO A N 1
ATOM 663 C CA . PRO A 1 91 ? 5.761 -24.430 7.088 1.00 60.84 91 PRO A CA 1
ATOM 664 C C . PRO A 1 91 ? 6.404 -23.051 7.243 1.00 60.84 91 PRO A C 1
ATOM 666 O O . PRO A 1 91 ? 7.062 -22.758 8.246 1.00 60.84 91 PRO A O 1
ATOM 669 N N . ASN A 1 92 ? 6.244 -22.209 6.227 1.00 63.19 92 ASN A N 1
ATOM 670 C CA . ASN A 1 92 ? 6.761 -20.849 6.213 1.00 63.19 92 ASN A CA 1
ATOM 671 C C . ASN A 1 92 ? 5.909 -19.960 7.139 1.00 63.19 92 ASN A C 1
ATOM 673 O O . ASN A 1 92 ? 5.177 -19.078 6.698 1.00 63.19 92 ASN A O 1
ATOM 677 N N . VAL A 1 93 ? 5.960 -20.241 8.443 1.00 47.66 93 VAL A N 1
ATOM 678 C CA . VAL A 1 93 ? 5.271 -19.489 9.491 1.00 47.66 93 VAL A CA 1
ATOM 679 C C . VAL A 1 93 ? 6.153 -18.294 9.848 1.00 47.66 93 VAL A C 1
ATOM 681 O O . VAL A 1 93 ? 7.234 -18.451 10.414 1.00 47.66 93 VAL A O 1
ATOM 684 N N . GLY A 1 94 ? 5.722 -17.095 9.456 1.00 46.06 94 GLY A N 1
ATOM 685 C CA . GLY A 1 94 ? 6.397 -15.837 9.797 1.00 46.06 94 GLY A CA 1
ATOM 686 C C . GLY A 1 94 ? 7.580 -15.429 8.907 1.00 46.06 94 GLY A C 1
ATOM 687 O O . GLY A 1 94 ? 8.289 -14.493 9.267 1.00 46.06 94 GLY A O 1
ATOM 688 N N . GLY A 1 95 ? 7.811 -16.090 7.765 1.00 42.34 95 GLY A N 1
ATOM 689 C CA . GLY A 1 95 ? 8.862 -15.718 6.797 1.00 42.34 95 GLY A CA 1
ATOM 690 C C . GLY A 1 95 ? 8.406 -14.820 5.641 1.00 42.34 95 GLY A C 1
ATOM 691 O O . GLY A 1 95 ? 9.179 -14.574 4.723 1.00 42.34 95 GLY A O 1
ATOM 692 N N . GLY A 1 96 ? 7.177 -14.313 5.684 1.00 50.22 96 GLY A N 1
ATOM 693 C CA . GLY A 1 96 ? 6.652 -13.317 4.755 1.00 50.22 96 GLY A CA 1
ATOM 694 C C . GLY A 1 96 ? 5.798 -12.308 5.510 1.00 50.22 96 GLY A C 1
ATOM 695 O O . GLY A 1 96 ? 5.382 -12.566 6.642 1.00 50.22 96 GLY A O 1
ATOM 696 N N . ILE A 1 97 ? 5.560 -11.147 4.898 1.00 47.91 97 ILE A N 1
ATOM 697 C CA . ILE A 1 97 ? 4.531 -10.204 5.351 1.00 47.91 97 ILE A CA 1
ATOM 698 C C . ILE A 1 97 ? 3.260 -11.034 5.554 1.00 47.91 97 ILE A C 1
ATOM 700 O O . ILE A 1 97 ? 2.843 -11.730 4.635 1.00 47.91 97 ILE A O 1
ATOM 704 N N . TYR A 1 98 ? 2.707 -11.046 6.768 1.00 45.47 98 TYR A N 1
ATOM 705 C CA . TYR A 1 98 ? 1.426 -11.696 7.018 1.00 45.47 98 TYR A CA 1
ATOM 706 C C . TYR A 1 98 ? 0.414 -11.077 6.052 1.00 45.47 98 TYR A C 1
ATOM 708 O O . TYR A 1 98 ? 0.134 -9.882 6.143 1.00 45.47 98 TYR A O 1
ATOM 716 N N . GLY A 1 99 ? -0.010 -11.875 5.075 1.00 54.16 99 GLY A N 1
ATOM 717 C CA . GLY A 1 99 ? -1.012 -11.511 4.092 1.00 54.16 99 GLY A CA 1
ATOM 718 C C . GLY A 1 99 ? -0.651 -11.881 2.664 1.00 54.16 99 GLY A C 1
ATOM 719 O O . GLY A 1 99 ? 0.459 -11.641 2.200 1.00 54.16 99 GLY A O 1
ATOM 720 N N . ASP A 1 100 ? -1.636 -12.388 1.925 1.00 55.28 100 ASP A N 1
ATOM 721 C CA . ASP A 1 100 ? -1.540 -12.625 0.478 1.00 55.28 100 ASP A CA 1
ATOM 722 C C . ASP A 1 100 ? -1.426 -11.308 -0.326 1.00 55.28 100 ASP A C 1
ATOM 724 O O . ASP A 1 100 ? -1.511 -11.298 -1.552 1.00 55.28 100 ASP A O 1
ATOM 728 N N . ASN A 1 101 ? -1.241 -10.164 0.331 1.00 60.41 101 ASN A N 1
ATOM 729 C CA . ASN A 1 101 ? -1.199 -8.871 -0.319 1.00 60.41 101 ASN A CA 1
ATOM 730 C C . ASN A 1 101 ? 0.207 -8.467 -0.754 1.00 60.41 101 ASN A C 1
ATOM 732 O O . ASN A 1 101 ? 1.046 -8.040 0.040 1.00 60.41 101 ASN A O 1
ATOM 736 N N . SER A 1 102 ? 0.402 -8.484 -2.064 1.00 67.62 102 SER A N 1
ATOM 737 C CA . SER A 1 102 ? 1.563 -7.908 -2.732 1.00 67.62 102 SER A CA 1
ATOM 738 C C . SER A 1 102 ? 1.297 -6.506 -3.297 1.00 67.62 102 SER A C 1
ATOM 740 O O . SER A 1 102 ? 2.059 -6.059 -4.151 1.00 67.62 102 SER A O 1
ATOM 742 N N . GLU A 1 103 ? 0.189 -5.847 -2.945 1.00 75.12 103 GLU A N 1
ATOM 743 C CA . GLU A 1 103 ? -0.172 -4.542 -3.521 1.00 75.12 103 GLU A CA 1
ATOM 744 C C . GLU A 1 103 ? 0.260 -3.368 -2.642 1.00 75.12 103 GLU A C 1
ATOM 746 O O . GLU A 1 103 ? 0.670 -2.332 -3.167 1.00 75.12 103 GLU A O 1
ATOM 751 N N . PHE A 1 104 ? 0.204 -3.521 -1.314 1.00 81.06 104 PHE A N 1
ATOM 752 C CA . PHE A 1 104 ? 0.387 -2.419 -0.364 1.00 81.06 104 PHE A CA 1
ATOM 753 C C . PHE A 1 104 ? 1.541 -2.669 0.596 1.00 81.06 104 PHE A C 1
ATOM 755 O O . PHE A 1 104 ? 1.637 -3.715 1.234 1.00 81.06 104 PHE A O 1
ATOM 762 N N . LEU A 1 105 ? 2.384 -1.653 0.749 1.00 83.94 105 LEU A N 1
ATOM 763 C CA . LEU A 1 105 ? 3.357 -1.572 1.823 1.00 83.94 105 LEU A CA 1
ATOM 764 C C . LEU A 1 105 ? 2.741 -0.768 2.967 1.00 83.94 105 LEU A C 1
ATOM 766 O O . LEU A 1 105 ? 2.281 0.359 2.766 1.00 83.94 105 LEU A O 1
ATOM 770 N N . ILE A 1 106 ? 2.763 -1.345 4.167 1.00 86.00 106 ILE A N 1
ATOM 771 C CA . ILE A 1 106 ? 2.275 -0.704 5.388 1.00 86.00 106 ILE A CA 1
ATOM 772 C C . ILE A 1 106 ? 3.446 -0.502 6.339 1.00 86.00 106 ILE A C 1
ATOM 774 O O . ILE A 1 106 ? 4.158 -1.450 6.684 1.00 86.00 106 ILE A O 1
ATOM 778 N N . SER A 1 107 ? 3.624 0.735 6.788 1.00 86.25 107 SER A N 1
ATOM 779 C CA . SER A 1 107 ? 4.680 1.097 7.725 1.00 86.25 107 SER A CA 1
ATOM 780 C C . SER A 1 107 ? 4.188 2.123 8.736 1.00 86.25 107 SER A C 1
ATOM 782 O O . SER A 1 107 ? 3.600 3.141 8.381 1.00 86.25 107 SER A O 1
ATOM 784 N N . ALA A 1 108 ? 4.462 1.871 10.008 1.00 84.31 108 ALA A N 1
ATOM 785 C CA . ALA A 1 108 ? 4.318 2.807 11.108 1.00 84.31 108 ALA A CA 1
ATOM 786 C C . ALA A 1 108 ? 5.701 2.979 11.749 1.00 84.31 108 ALA A C 1
ATOM 788 O O . ALA A 1 108 ? 6.312 2.018 12.208 1.00 84.31 108 ALA A O 1
ATOM 789 N N . ARG A 1 109 ? 6.241 4.204 11.728 1.00 82.69 109 ARG A N 1
ATOM 790 C CA . ARG A 1 109 ? 7.615 4.511 12.188 1.00 82.69 109 ARG A CA 1
ATOM 791 C C . ARG A 1 109 ? 8.710 3.593 11.606 1.00 82.69 109 ARG A C 1
ATOM 793 O O . ARG A 1 109 ? 9.654 3.233 12.304 1.00 82.69 109 ARG A O 1
ATOM 800 N N . GLY A 1 110 ? 8.585 3.197 10.340 1.00 80.69 110 GLY A N 1
ATOM 801 C CA . GLY A 1 110 ? 9.575 2.338 9.680 1.00 80.69 110 GLY A CA 1
ATOM 802 C C . GLY A 1 110 ? 9.425 0.842 9.979 1.00 80.69 110 GLY A C 1
ATOM 803 O O . GLY A 1 110 ? 10.238 0.059 9.500 1.00 80.69 110 GLY A O 1
ATOM 804 N N . GLN A 1 111 ? 8.398 0.426 10.725 1.00 82.75 111 GLN A N 1
ATOM 805 C CA . GLN A 1 111 ? 8.100 -0.981 11.004 1.00 82.75 111 GLN A CA 1
ATOM 806 C C . GLN A 1 111 ? 6.688 -1.346 10.540 1.00 82.75 111 GLN A C 1
ATOM 808 O O . GLN A 1 111 ? 5.787 -0.513 10.564 1.00 82.75 111 GLN A O 1
ATOM 813 N N . SER A 1 112 ? 6.466 -2.595 10.126 1.00 84.56 112 SER A N 1
ATOM 814 C CA . SER A 1 112 ? 5.117 -3.053 9.774 1.00 84.56 112 SER A CA 1
ATOM 815 C C . SER A 1 112 ? 4.279 -3.231 11.046 1.00 84.56 112 SER A C 1
ATOM 817 O O . SER A 1 112 ? 4.650 -4.074 11.880 1.00 84.56 112 SER A O 1
ATOM 819 N N . PRO A 1 113 ? 3.182 -2.469 11.215 1.00 86.94 113 PRO A N 1
ATOM 820 C CA . PRO A 1 113 ? 2.351 -2.537 12.411 1.00 86.94 113 PRO A CA 1
ATOM 821 C C . PRO A 1 113 ? 1.651 -3.892 12.518 1.00 86.94 113 PRO A C 1
ATOM 823 O O . PRO A 1 113 ? 1.498 -4.607 11.526 1.00 86.94 113 PRO A O 1
ATOM 826 N N . ILE A 1 114 ? 1.234 -4.244 13.730 1.00 86.75 114 ILE A N 1
ATOM 827 C CA . ILE A 1 114 ? 0.487 -5.481 13.986 1.00 86.75 114 ILE A CA 1
ATOM 828 C C . ILE A 1 114 ? -0.995 -5.178 13.937 1.00 86.75 114 ILE A C 1
ATOM 830 O O . ILE A 1 114 ? -1.459 -4.248 14.588 1.00 86.75 114 ILE A O 1
ATOM 834 N N . ALA A 1 115 ? -1.729 -5.965 13.170 1.00 88.38 115 ALA A N 1
ATOM 835 C CA . ALA A 1 115 ? -3.158 -5.816 13.023 1.00 88.38 115 ALA A CA 1
ATOM 836 C C . ALA A 1 115 ? -3.902 -6.673 14.035 1.00 88.38 115 ALA A C 1
ATOM 838 O O . ALA A 1 115 ? -3.656 -7.872 14.158 1.00 88.38 115 ALA A O 1
ATOM 839 N N . ILE A 1 116 ? -4.810 -6.041 14.763 1.00 88.31 116 ILE A N 1
ATOM 840 C CA . ILE A 1 116 ? -5.592 -6.675 15.813 1.00 88.31 116 ILE A CA 1
ATOM 841 C C . ILE A 1 116 ? -7.037 -6.373 15.529 1.00 88.31 116 ILE A C 1
ATOM 843 O O . ILE A 1 116 ? -7.413 -5.211 15.424 1.00 88.31 116 ILE A O 1
ATOM 847 N N . VAL A 1 117 ? -7.838 -7.414 15.424 1.00 89.44 117 VAL A N 1
ATOM 848 C CA . VAL A 1 117 ? -9.256 -7.304 15.131 1.00 89.44 117 VAL A CA 1
ATOM 849 C C . VAL A 1 117 ? -9.999 -7.893 16.302 1.00 89.44 117 VAL A C 1
ATOM 851 O O . VAL A 1 117 ? -9.796 -9.064 16.621 1.00 89.44 117 VAL A O 1
ATOM 854 N N . ASP A 1 118 ? -10.800 -7.070 16.966 1.00 88.88 118 ASP A N 1
ATOM 855 C CA . ASP A 1 118 ? -11.585 -7.478 18.136 1.00 88.88 118 ASP A CA 1
ATOM 856 C C . ASP A 1 118 ? -10.728 -8.178 19.217 1.00 88.88 118 ASP A C 1
ATOM 858 O O . ASP A 1 118 ? -11.149 -9.123 19.877 1.00 88.88 118 ASP A O 1
ATOM 862 N N . GLY A 1 119 ? -9.479 -7.723 19.379 1.00 86.50 119 GLY A N 1
ATOM 863 C CA . GLY A 1 119 ? -8.526 -8.239 20.370 1.00 86.50 119 GLY A CA 1
ATOM 864 C C . GLY A 1 119 ? -7.651 -9.413 19.915 1.00 86.50 119 GLY A C 1
ATOM 865 O O . GLY A 1 119 ? -6.709 -9.759 20.625 1.00 86.50 119 GLY A O 1
ATOM 866 N N . VAL A 1 120 ? -7.888 -9.987 18.732 1.00 85.81 120 VAL A N 1
ATOM 867 C CA . VAL A 1 120 ? -7.087 -11.098 18.189 1.00 85.81 120 VAL A CA 1
ATOM 868 C C . VAL A 1 120 ? -6.238 -10.621 17.015 1.00 85.81 120 VAL A C 1
ATOM 870 O O . VAL A 1 120 ? -6.710 -9.886 16.150 1.00 85.81 120 VAL A O 1
ATOM 873 N N . GLU A 1 121 ? -4.973 -11.042 16.962 1.00 85.56 121 GLU A N 1
ATOM 874 C CA . GLU A 1 121 ? -4.113 -10.766 15.810 1.00 85.56 121 GLU A CA 1
ATOM 875 C C . GLU A 1 121 ? -4.667 -11.461 14.561 1.00 85.56 121 GLU A C 1
ATOM 877 O O . GLU A 1 121 ? -4.853 -12.679 14.544 1.00 85.56 121 GLU A O 1
ATOM 882 N N . ARG A 1 122 ? -4.939 -10.679 13.514 1.00 82.44 122 ARG A N 1
ATOM 883 C CA . ARG A 1 122 ? -5.429 -11.182 12.227 1.00 82.44 122 ARG A CA 1
ATOM 884 C C . ARG A 1 122 ? -4.760 -10.453 11.081 1.00 82.44 122 ARG A C 1
ATOM 886 O O . ARG A 1 122 ? -4.201 -9.373 11.241 1.00 82.44 122 ARG A O 1
ATOM 893 N N . ASP A 1 123 ? -4.858 -11.053 9.908 1.00 79.19 123 ASP A N 1
ATOM 894 C CA . ASP A 1 123 ? -4.410 -10.428 8.679 1.00 79.19 123 ASP A CA 1
ATOM 895 C C . ASP A 1 123 ? -5.369 -9.308 8.225 1.00 79.19 123 ASP A C 1
ATOM 897 O O . ASP A 1 123 ? -6.589 -9.499 8.194 1.00 79.19 123 ASP A O 1
ATOM 901 N N . LEU A 1 124 ? -4.816 -8.154 7.833 1.00 78.69 124 LEU A N 1
ATOM 902 C CA . LEU A 1 124 ? -5.562 -6.951 7.420 1.00 78.69 124 LEU A CA 1
ATOM 903 C C . LEU A 1 124 ? -6.378 -7.160 6.146 1.00 78.69 124 LEU A C 1
ATOM 905 O O . LEU A 1 124 ? -7.353 -6.447 5.917 1.00 78.69 124 LEU A O 1
ATOM 909 N N . TYR A 1 125 ? -5.968 -8.112 5.311 1.00 76.75 125 TYR A N 1
ATOM 910 C CA . TYR A 1 125 ? -6.594 -8.375 4.014 1.00 76.75 125 TYR A CA 1
ATOM 911 C C . TYR A 1 125 ? -7.819 -9.277 4.111 1.00 76.75 125 TYR A C 1
ATOM 913 O O . TYR A 1 125 ? -8.620 -9.319 3.187 1.00 76.75 125 TYR A O 1
ATOM 921 N N . SER A 1 126 ? -7.981 -9.973 5.236 1.00 76.44 126 SER A N 1
ATOM 922 C CA . SER A 1 126 ? -9.065 -10.935 5.454 1.00 76.44 126 SER A CA 1
ATOM 923 C C . SER A 1 126 ? -10.382 -10.303 5.927 1.00 76.44 126 SER A C 1
ATOM 925 O O . SER A 1 126 ? -11.340 -11.018 6.217 1.00 76.44 126 SER A O 1
ATOM 927 N N . ILE A 1 127 ? -10.431 -8.974 6.055 1.00 82.12 127 ILE A N 1
ATOM 928 C CA . ILE A 1 127 ? -11.538 -8.250 6.684 1.00 82.12 127 ILE A CA 1
ATOM 929 C C . ILE A 1 127 ? -12.256 -7.406 5.641 1.00 82.12 127 ILE A C 1
ATOM 931 O O . ILE A 1 127 ? -11.638 -6.601 4.945 1.00 82.12 127 ILE A O 1
ATOM 935 N N . ASP A 1 128 ? -13.578 -7.541 5.604 1.00 84.06 128 ASP A N 1
ATOM 936 C CA . ASP A 1 128 ? -14.435 -6.690 4.791 1.00 84.06 128 ASP A CA 1
ATOM 937 C C . ASP A 1 128 ? -14.482 -5.257 5.368 1.00 84.06 128 ASP A C 1
ATOM 939 O O . ASP A 1 128 ? -14.821 -5.089 6.547 1.00 84.06 128 ASP A O 1
ATOM 943 N N . PRO A 1 129 ? -14.185 -4.204 4.577 1.00 83.50 129 PRO A N 1
ATOM 944 C CA . PRO A 1 129 ? -14.353 -2.814 5.008 1.00 83.50 129 PRO A CA 1
ATOM 945 C C . PRO A 1 129 ? -15.757 -2.467 5.512 1.00 83.50 129 PRO A C 1
ATOM 947 O O . PRO A 1 129 ? -15.887 -1.562 6.339 1.00 83.50 129 PRO A O 1
ATOM 950 N N . GLU A 1 130 ? -16.803 -3.153 5.051 1.00 83.62 130 GLU A N 1
ATOM 951 C CA . GLU A 1 130 ? -18.184 -2.876 5.470 1.00 83.62 130 GLU A CA 1
ATOM 952 C C . GLU A 1 130 ? -18.495 -3.402 6.876 1.00 83.62 130 GLU A C 1
ATOM 954 O O . GLU A 1 130 ? -19.360 -2.842 7.561 1.00 83.62 130 GLU A O 1
ATOM 959 N N . ALA A 1 131 ? -17.755 -4.416 7.331 1.00 85.88 131 ALA A N 1
ATOM 960 C CA . ALA A 1 131 ? -17.876 -4.999 8.664 1.00 85.88 131 ALA A CA 1
ATOM 961 C C . ALA A 1 131 ? -17.111 -4.211 9.740 1.00 85.88 131 ALA A C 1
ATOM 963 O O . ALA A 1 131 ? -17.303 -4.452 10.929 1.00 85.88 131 ALA A O 1
ATOM 964 N N . ILE A 1 132 ? -16.248 -3.269 9.356 1.00 89.06 132 ILE A N 1
ATOM 965 C CA . ILE A 1 132 ? -15.463 -2.457 10.292 1.00 89.06 132 ILE A CA 1
ATOM 966 C C . ILE A 1 132 ? -16.311 -1.313 10.832 1.00 89.06 132 ILE A C 1
ATOM 968 O O . ILE A 1 132 ? -16.990 -0.643 10.062 1.00 89.06 132 ILE A O 1
ATOM 972 N N . GLU A 1 133 ? -16.227 -1.049 12.134 1.00 89.00 133 GLU A N 1
ATOM 973 C CA . GLU A 1 133 ? -16.762 0.148 12.796 1.00 89.00 133 GLU A CA 1
ATOM 974 C C . GLU A 1 133 ? -15.702 1.257 12.863 1.00 89.00 133 GLU A C 1
ATOM 976 O O . GLU A 1 133 ? -15.929 2.409 12.479 1.00 89.00 133 GLU A O 1
ATOM 981 N N . SER A 1 134 ? -14.506 0.906 13.336 1.00 90.00 134 SER A N 1
ATOM 982 C CA . SER A 1 134 ? -13.404 1.854 13.449 1.00 90.00 134 SER A CA 1
ATOM 983 C C . SER A 1 134 ? -12.045 1.184 13.306 1.00 90.00 134 SER A C 1
ATOM 985 O O . SER A 1 134 ? -11.856 0.010 13.626 1.00 90.00 134 SER A O 1
ATOM 987 N N . VAL A 1 135 ? -11.083 1.963 12.820 1.00 91.44 135 VAL A N 1
ATOM 988 C CA . VAL A 1 135 ? -9.674 1.596 12.731 1.00 91.44 135 VAL A CA 1
ATOM 989 C C . VAL A 1 135 ? -8.871 2.622 13.504 1.00 91.44 135 VAL A C 1
ATOM 991 O O . VAL A 1 135 ? -8.840 3.799 13.147 1.00 91.44 135 VAL A O 1
ATOM 994 N N . THR A 1 136 ? -8.192 2.168 14.547 1.00 90.44 136 THR A N 1
ATOM 995 C CA . THR A 1 136 ? -7.343 2.986 15.403 1.00 90.44 136 THR A CA 1
ATOM 996 C C . THR A 1 136 ? -5.902 2.522 15.304 1.00 90.44 136 THR A C 1
ATOM 998 O O . THR A 1 136 ? -5.585 1.388 15.643 1.00 90.44 136 THR A O 1
ATOM 1001 N N . ILE A 1 137 ? -4.996 3.413 14.912 1.00 90.12 137 ILE A N 1
ATOM 1002 C CA . ILE A 1 137 ? -3.566 3.161 15.078 1.00 90.12 137 ILE A CA 1
ATOM 1003 C C . ILE A 1 137 ? -3.105 3.642 16.449 1.00 90.12 137 ILE A C 1
ATOM 1005 O O . ILE A 1 137 ? -3.279 4.808 16.806 1.00 90.12 137 ILE A O 1
ATOM 1009 N N . GLN A 1 138 ? -2.471 2.744 17.192 1.00 90.25 138 GLN A N 1
ATOM 1010 C CA . GLN A 1 138 ? -1.764 3.031 18.428 1.00 90.25 138 GLN A CA 1
ATOM 1011 C C . GLN A 1 138 ? -0.271 3.120 18.130 1.00 90.25 138 GLN A C 1
ATOM 1013 O O . GLN A 1 138 ? 0.365 2.126 17.762 1.00 90.25 138 GLN A O 1
ATOM 1018 N N . LYS A 1 139 ? 0.289 4.323 18.272 1.00 87.00 139 LYS A N 1
ATOM 1019 C CA . LYS A 1 139 ? 1.699 4.575 17.957 1.00 87.00 139 LYS A CA 1
ATOM 1020 C C . LYS A 1 139 ? 2.605 4.304 19.145 1.00 87.00 139 LYS A C 1
ATOM 1022 O O . LYS A 1 139 ? 3.723 3.855 18.938 1.00 87.00 139 LYS A O 1
ATOM 1027 N N . ASP A 1 140 ? 2.150 4.532 20.366 1.00 84.50 140 ASP A N 1
ATOM 1028 C CA . ASP A 1 140 ? 3.033 4.458 21.527 1.00 84.50 140 ASP A CA 1
ATOM 1029 C C . ASP A 1 140 ? 3.088 3.054 22.129 1.00 84.50 140 ASP A C 1
ATOM 1031 O O . ASP A 1 140 ? 2.087 2.338 22.199 1.00 84.50 140 ASP A O 1
ATOM 1035 N N . ALA A 1 141 ? 4.275 2.670 22.606 1.00 75.00 141 ALA A N 1
ATOM 1036 C CA . ALA A 1 141 ? 4.510 1.349 23.186 1.00 75.00 141 ALA A CA 1
ATOM 1037 C C . ALA A 1 141 ? 3.705 1.111 24.480 1.00 75.00 141 ALA A C 1
ATOM 1039 O O . ALA A 1 141 ? 3.358 -0.024 24.799 1.00 75.00 141 ALA A O 1
ATOM 1040 N N . LEU A 1 142 ? 3.369 2.184 25.207 1.00 78.12 142 LEU A N 1
ATOM 1041 C CA . LEU A 1 142 ? 2.530 2.107 26.406 1.00 78.12 142 LEU A CA 1
ATOM 1042 C C . LEU A 1 142 ? 1.090 1.702 26.075 1.00 78.12 142 LEU A C 1
ATOM 1044 O O . LEU A 1 142 ? 0.462 0.991 26.852 1.00 78.12 142 LEU A O 1
ATOM 1048 N N . SER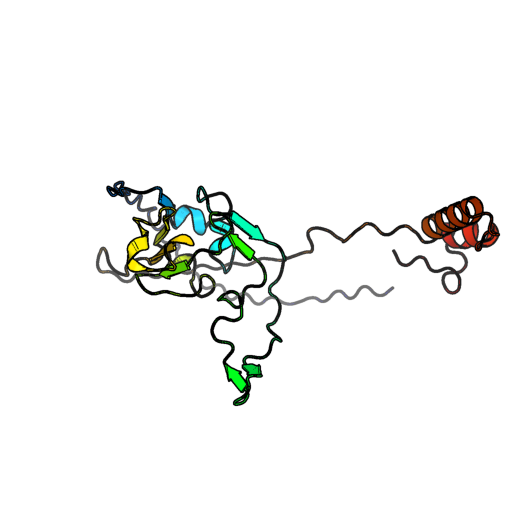 A 1 143 ? 0.574 2.112 24.914 1.00 78.69 143 SER A N 1
ATOM 1049 C CA . SER A 1 143 ? -0.778 1.749 24.476 1.00 78.69 143 SER A CA 1
ATOM 1050 C C . SER A 1 143 ? -0.850 0.285 24.020 1.00 78.69 143 SER A C 1
ATOM 1052 O O . SER A 1 143 ? -1.827 -0.402 24.298 1.00 78.69 143 SER A O 1
ATOM 1054 N N . ASN A 1 144 ? 0.238 -0.227 23.435 1.00 81.88 144 ASN A N 1
ATOM 1055 C CA . ASN A 1 144 ? 0.338 -1.592 22.909 1.00 81.88 144 ASN A CA 1
ATOM 1056 C C . ASN A 1 144 ? 1.075 -2.566 23.837 1.00 81.88 144 ASN A C 1
ATOM 1058 O O . ASN A 1 144 ? 1.614 -3.574 23.377 1.00 81.88 144 ASN A O 1
ATOM 1062 N N . MET A 1 145 ? 1.156 -2.274 25.138 1.00 81.06 145 MET A N 1
ATOM 1063 C CA . MET A 1 145 ? 1.992 -3.036 26.076 1.00 81.06 145 MET A CA 1
ATOM 1064 C C . MET A 1 145 ? 1.640 -4.535 26.119 1.00 81.06 145 MET A C 1
ATOM 1066 O O . MET A 1 145 ? 2.513 -5.376 26.321 1.00 81.06 145 MET A O 1
ATOM 1070 N N . PHE A 1 146 ? 0.383 -4.879 25.837 1.00 82.12 146 PHE A N 1
ATOM 1071 C CA . PHE A 1 146 ? -0.103 -6.257 25.759 1.00 82.12 146 PHE A CA 1
ATOM 1072 C C . PHE A 1 146 ? 0.529 -7.086 24.617 1.00 82.12 146 PHE A C 1
ATOM 1074 O O . PHE A 1 146 ? 0.470 -8.311 24.658 1.00 82.12 146 PHE A O 1
ATOM 1081 N N . LEU A 1 147 ? 1.186 -6.456 23.633 1.00 83.12 147 LEU A N 1
ATOM 1082 C CA . LEU A 1 147 ? 1.935 -7.135 22.561 1.00 83.12 147 LEU A CA 1
ATOM 1083 C C . LEU A 1 147 ? 3.374 -7.524 22.951 1.00 83.12 147 LEU A C 1
ATOM 1085 O O . LEU A 1 147 ? 4.115 -8.077 22.129 1.00 83.12 147 LEU A O 1
ATOM 1089 N N . GLY A 1 148 ? 3.810 -7.213 24.177 1.00 85.38 148 GLY A N 1
ATOM 1090 C CA . GLY A 1 148 ? 5.148 -7.544 24.673 1.00 85.38 148 GLY A CA 1
ATOM 1091 C C . GLY A 1 148 ? 6.265 -6.922 23.827 1.00 85.38 148 GLY A C 1
ATOM 1092 O O . GLY A 1 148 ? 6.208 -5.745 23.468 1.00 85.38 148 GLY A O 1
ATOM 1093 N N . MET A 1 149 ? 7.278 -7.718 23.455 1.00 83.38 149 MET A N 1
ATOM 1094 C CA . MET A 1 149 ? 8.426 -7.265 22.641 1.00 83.38 149 MET A CA 1
ATOM 1095 C C . MET A 1 149 ? 8.023 -6.634 21.300 1.00 83.38 149 MET A C 1
ATOM 1097 O O . MET A 1 149 ? 8.776 -5.846 20.728 1.00 83.38 149 MET A O 1
ATOM 1101 N N . ARG A 1 150 ? 6.833 -6.968 20.790 1.00 82.12 150 ARG A N 1
ATOM 1102 C CA . ARG A 1 150 ? 6.326 -6.473 19.509 1.00 82.12 150 ARG A CA 1
ATOM 1103 C C . ARG A 1 150 ? 5.600 -5.126 19.621 1.00 82.12 150 ARG A C 1
ATOM 1105 O O . ARG A 1 150 ? 5.245 -4.552 18.594 1.00 82.12 150 ARG A O 1
ATOM 1112 N N . SER A 1 151 ? 5.442 -4.592 20.835 1.00 82.62 151 SER A N 1
ATOM 1113 C CA . SER A 1 151 ? 4.815 -3.290 21.107 1.00 82.62 151 SER A CA 1
ATOM 1114 C C . SER A 1 151 ? 5.522 -2.116 20.401 1.00 82.62 151 SER A C 1
ATOM 1116 O O . SER A 1 151 ? 4.895 -1.118 20.038 1.00 82.62 151 SER A O 1
ATOM 1118 N N . SER A 1 152 ? 6.820 -2.257 20.100 1.00 82.50 152 SER A N 1
ATOM 1119 C CA . SER A 1 152 ? 7.590 -1.255 19.354 1.00 82.50 152 SER A CA 1
ATOM 1120 C C . SER A 1 152 ? 7.097 -1.038 17.918 1.00 82.50 152 SER A C 1
ATOM 1122 O O . SER A 1 152 ? 7.249 0.068 17.410 1.00 82.50 152 SER A O 1
ATOM 1124 N N . ARG A 1 153 ? 6.446 -2.016 17.276 1.00 83.56 153 ARG A N 1
ATOM 1125 C CA . ARG A 1 153 ? 5.987 -1.915 15.873 1.00 83.56 153 ARG A CA 1
ATOM 1126 C C . ARG A 1 153 ? 4.762 -1.017 15.687 1.00 83.56 153 ARG A C 1
ATOM 1128 O O . ARG A 1 153 ? 4.456 -0.621 14.565 1.00 83.56 153 ARG A O 1
ATOM 1135 N N . GLY A 1 154 ? 4.073 -0.689 16.781 1.00 86.38 154 GLY A N 1
ATOM 1136 C CA . GLY A 1 154 ? 2.738 -0.101 16.741 1.00 86.38 154 GLY A CA 1
ATOM 1137 C C . GLY A 1 154 ? 1.666 -1.144 16.412 1.00 86.38 154 GLY A C 1
ATOM 1138 O O . GLY A 1 154 ? 1.940 -2.164 15.771 1.00 86.38 154 GLY A O 1
ATOM 1139 N N . ALA A 1 155 ? 0.438 -0.882 16.849 1.00 88.81 155 ALA A N 1
ATOM 1140 C CA . ALA A 1 155 ? -0.705 -1.747 16.590 1.00 88.81 155 ALA A CA 1
ATOM 1141 C C . ALA A 1 155 ? -1.800 -0.987 15.854 1.00 88.81 155 ALA A C 1
ATOM 1143 O O . ALA A 1 155 ? -2.058 0.190 16.114 1.00 88.81 155 ALA A O 1
ATOM 1144 N N . LEU A 1 156 ? -2.445 -1.684 14.936 1.00 90.06 156 LEU A N 1
ATOM 1145 C CA . LEU A 1 156 ? -3.610 -1.239 14.206 1.00 90.06 156 LEU A CA 1
ATOM 1146 C C . LEU A 1 156 ? -4.795 -2.027 14.761 1.00 90.06 156 LEU A C 1
ATOM 1148 O O . LEU A 1 156 ? -4.965 -3.206 14.469 1.00 90.06 156 LEU A O 1
ATOM 1152 N N . ILE A 1 157 ? -5.555 -1.368 15.629 1.00 90.81 157 ILE A N 1
ATOM 1153 C CA . ILE A 1 157 ? -6.730 -1.913 16.296 1.00 90.81 157 ILE A CA 1
ATOM 1154 C C . ILE A 1 157 ? -7.936 -1.678 15.400 1.00 90.81 157 ILE A C 1
ATOM 1156 O O . ILE A 1 157 ? -8.277 -0.539 15.088 1.00 90.81 157 ILE A O 1
ATOM 1160 N N . ILE A 1 158 ? -8.570 -2.760 14.989 1.00 91.31 158 ILE A N 1
ATOM 1161 C CA . ILE A 1 158 ? -9.781 -2.778 14.189 1.00 91.31 158 ILE A CA 1
ATOM 1162 C C . ILE A 1 158 ? -10.894 -3.276 15.094 1.00 91.31 158 ILE A C 1
ATOM 1164 O O . ILE A 1 158 ? -10.799 -4.363 15.664 1.00 91.31 158 ILE A O 1
ATOM 1168 N N . THR A 1 159 ? -11.943 -2.477 15.198 1.00 91.38 159 THR A N 1
ATOM 1169 C CA . THR A 1 159 ? -13.179 -2.869 15.868 1.00 91.38 159 THR A CA 1
ATOM 1170 C C . THR A 1 159 ? -14.213 -3.139 14.792 1.00 91.38 159 THR A C 1
ATOM 1172 O O . THR A 1 159 ? -14.444 -2.278 13.932 1.00 91.38 159 THR A O 1
ATOM 1175 N N . THR A 1 160 ? -14.801 -4.332 14.799 1.00 90.69 160 THR A N 1
ATOM 1176 C CA . THR A 1 160 ? -15.907 -4.666 13.898 1.00 90.69 160 THR A CA 1
ATOM 1177 C C . THR A 1 160 ? -17.233 -4.138 14.436 1.00 90.69 160 THR A C 1
ATOM 1179 O O . THR A 1 160 ? -17.383 -3.875 15.628 1.00 90.69 160 THR A O 1
ATOM 1182 N N . LYS A 1 161 ? -18.199 -3.926 13.540 1.00 87.75 161 LYS A N 1
ATOM 1183 C CA . LYS A 1 161 ? -19.544 -3.488 13.913 1.00 87.75 161 LYS A CA 1
ATOM 1184 C C . LYS A 1 161 ? -20.201 -4.556 14.774 1.00 87.75 161 LYS A C 1
ATOM 1186 O O . LYS A 1 161 ? -20.304 -5.712 14.366 1.00 87.75 161 LYS A O 1
ATOM 1191 N N . ASN A 1 162 ? -20.708 -4.145 15.930 1.00 82.00 162 ASN A N 1
ATOM 1192 C CA . ASN A 1 162 ? -21.512 -5.024 16.762 1.00 82.00 162 ASN A CA 1
ATOM 1193 C C . ASN A 1 162 ? -22.841 -5.352 16.053 1.00 82.00 162 ASN A C 1
ATOM 1195 O O . ASN A 1 162 ? -23.487 -4.444 15.524 1.00 82.00 162 ASN A O 1
ATOM 1199 N N . PRO A 1 163 ? -23.281 -6.622 16.053 1.00 70.25 163 PRO A N 1
ATOM 1200 C CA . PRO A 1 163 ? -24.526 -7.034 15.408 1.00 70.25 163 PRO A CA 1
ATOM 1201 C C . PRO A 1 163 ? -25.800 -6.575 16.141 1.00 70.25 163 PRO A C 1
ATOM 1203 O O . PRO A 1 163 ? -26.890 -6.952 15.719 1.00 70.25 163 PRO A O 1
ATOM 1206 N N . ASP A 1 164 ? -25.704 -5.776 17.210 1.00 67.62 164 ASP A N 1
ATOM 1207 C CA . ASP A 1 164 ? -26.866 -5.360 17.993 1.00 67.62 164 ASP A CA 1
ATOM 1208 C C . ASP A 1 164 ? -26.823 -3.882 18.402 1.00 67.62 164 ASP A C 1
ATOM 1210 O O . ASP A 1 164 ? -25.791 -3.357 18.825 1.00 67.62 164 ASP A O 1
ATOM 1214 N N . ALA A 1 165 ? -27.986 -3.238 18.302 1.00 57.31 165 ALA A N 1
ATOM 1215 C CA . ALA A 1 165 ? -28.266 -1.954 18.942 1.00 57.31 165 ALA A CA 1
ATOM 1216 C C . ALA A 1 165 ? -29.774 -1.741 19.172 1.00 57.31 165 ALA A C 1
ATOM 1218 O O . ALA A 1 165 ? -30.150 -1.096 20.150 1.00 57.31 165 ALA A O 1
ATOM 1219 N N . LYS A 1 166 ? -30.653 -2.269 18.305 1.00 57.91 166 LYS A N 1
ATOM 1220 C CA . LYS A 1 166 ? -32.123 -2.225 18.439 1.00 57.91 166 LYS A CA 1
ATOM 1221 C C . LYS A 1 166 ? -32.718 -3.411 17.672 1.00 57.91 166 LYS A C 1
ATOM 1223 O O . LYS A 1 166 ? -32.759 -3.371 16.447 1.00 57.91 166 LYS A O 1
ATOM 1228 N N . GLY A 1 167 ? -33.136 -4.466 18.375 1.00 52.50 167 GLY A N 1
ATOM 1229 C CA . GLY A 1 167 ? -33.626 -5.721 17.788 1.00 52.50 167 GLY A CA 1
ATOM 1230 C C . GLY A 1 167 ? -34.518 -5.539 16.550 1.00 52.50 167 GLY A C 1
ATOM 1231 O O . GLY A 1 167 ? -35.579 -4.920 16.613 1.00 52.50 167 GLY A O 1
ATOM 1232 N N . GLY A 1 168 ? -34.070 -6.084 15.419 1.00 68.50 168 GLY A N 1
ATOM 1233 C CA . GLY A 1 168 ? -34.758 -6.033 14.130 1.00 68.50 168 GLY A CA 1
ATOM 1234 C C . GLY A 1 168 ? -33.924 -6.697 13.032 1.00 68.50 168 GLY A C 1
ATOM 1235 O O . GLY A 1 168 ? -32.699 -6.764 13.129 1.00 68.50 168 GLY A O 1
ATOM 1236 N N . PHE A 1 169 ? -34.573 -7.204 11.982 1.00 76.25 169 PHE A N 1
ATOM 1237 C CA . PHE A 1 169 ? -33.881 -7.755 10.814 1.00 76.25 169 PHE A CA 1
ATOM 1238 C C . PHE A 1 169 ? -33.310 -6.615 9.963 1.00 76.25 169 PHE A C 1
ATOM 1240 O O . PHE A 1 169 ? -34.066 -5.810 9.423 1.00 76.25 169 PHE A O 1
ATOM 1247 N N . HIS A 1 170 ? -31.984 -6.558 9.841 1.00 71.56 170 HIS A N 1
ATOM 1248 C CA . HIS A 1 170 ? -31.282 -5.562 9.035 1.00 71.56 170 HIS A CA 1
ATOM 1249 C C . HIS A 1 170 ? -30.546 -6.276 7.898 1.00 71.56 170 HIS A C 1
ATOM 1251 O O . HIS A 1 170 ? -29.627 -7.056 8.140 1.00 71.56 170 HIS A O 1
ATOM 1257 N N . LEU A 1 171 ? -30.961 -6.014 6.656 1.00 79.25 171 LEU A N 1
ATOM 1258 C CA . LEU A 1 171 ? -30.308 -6.513 5.448 1.00 79.25 171 LEU A CA 1
ATOM 1259 C C . LEU A 1 171 ? -29.731 -5.328 4.676 1.00 79.25 171 LEU A C 1
ATOM 1261 O O . LEU A 1 171 ? -30.477 -4.469 4.214 1.00 79.25 171 LEU A O 1
ATOM 1265 N N . SER A 1 172 ? -28.410 -5.310 4.522 1.00 75.00 172 SER A N 1
ATOM 1266 C CA . SER A 1 172 ? -27.706 -4.372 3.649 1.00 75.00 172 SER A CA 1
ATOM 1267 C C . SER A 1 172 ? -27.106 -5.146 2.484 1.00 75.00 172 SER A C 1
ATOM 1269 O O . SER A 1 172 ? -26.452 -6.166 2.696 1.00 75.00 172 SER A O 1
ATOM 1271 N N . LEU A 1 173 ? -27.330 -4.666 1.262 1.00 81.25 173 LEU A N 1
ATOM 1272 C CA . LEU A 1 173 ? -26.755 -5.232 0.046 1.00 81.25 173 LEU A CA 1
ATOM 1273 C C . LEU A 1 173 ? -25.942 -4.151 -0.662 1.00 81.25 173 LEU A C 1
ATOM 1275 O O . LEU A 1 173 ? -26.502 -3.158 -1.124 1.00 81.25 173 LEU A O 1
ATOM 1279 N N . THR A 1 174 ? -24.638 -4.379 -0.790 1.00 77.19 174 THR A N 1
ATOM 1280 C CA . THR A 1 174 ? -23.731 -3.472 -1.496 1.00 77.19 174 THR A CA 1
ATOM 1281 C C . THR A 1 174 ? -23.215 -4.145 -2.764 1.00 77.19 174 THR A C 1
ATOM 1283 O O . THR A 1 174 ? -22.574 -5.192 -2.708 1.00 77.19 174 THR A O 1
ATOM 1286 N N . GLY A 1 175 ? -23.484 -3.543 -3.924 1.00 82.06 175 GLY A N 1
ATOM 1287 C CA . GLY A 1 175 ? -22.944 -3.971 -5.216 1.00 82.06 175 GLY A CA 1
ATOM 1288 C C . GLY A 1 175 ? -21.874 -3.001 -5.711 1.00 82.06 175 GLY A C 1
ATOM 1289 O O . GLY A 1 175 ? -22.103 -1.794 -5.746 1.00 82.06 175 GLY A O 1
ATOM 1290 N N . LYS A 1 176 ? -20.707 -3.516 -6.107 1.00 77.25 176 LYS A N 1
ATOM 1291 C CA . LYS A 1 176 ? -19.574 -2.725 -6.613 1.00 77.25 176 LYS A CA 1
ATOM 1292 C C . LYS A 1 176 ? -19.156 -3.262 -7.987 1.00 77.25 176 LYS A C 1
ATOM 1294 O O . LYS A 1 176 ? -18.848 -4.442 -8.105 1.00 77.25 176 LYS A O 1
ATOM 1299 N N . PHE A 1 177 ? -19.108 -2.408 -9.012 1.00 82.56 177 PHE A N 1
ATOM 1300 C CA . PHE A 1 177 ? -18.593 -2.741 -10.351 1.00 82.56 177 PHE A CA 1
ATOM 1301 C C . PHE A 1 177 ? -17.505 -1.757 -10.798 1.00 82.56 177 PHE A C 1
ATOM 1303 O O . PHE A 1 177 ? -17.715 -0.549 -10.713 1.00 82.56 177 PHE A O 1
ATOM 1310 N N . GLY A 1 178 ? -16.334 -2.246 -11.212 1.00 79.38 178 GLY A N 1
ATOM 1311 C CA . GLY A 1 178 ? -15.188 -1.404 -11.567 1.00 79.38 178 GLY A CA 1
ATOM 1312 C C . GLY A 1 178 ? -14.351 -2.025 -12.681 1.00 79.38 178 GLY A C 1
ATOM 1313 O O . GLY A 1 178 ? -14.234 -3.246 -12.765 1.00 79.38 178 GLY A O 1
ATOM 1314 N N . ILE A 1 179 ? -13.782 -1.177 -13.537 1.00 80.56 179 ILE A N 1
ATOM 1315 C CA . ILE A 1 179 ? -12.871 -1.570 -14.617 1.00 80.56 179 ILE A CA 1
ATOM 1316 C C . ILE A 1 179 ? -11.500 -0.988 -14.285 1.00 80.56 179 ILE A C 1
ATOM 1318 O O . ILE A 1 179 ? -11.370 0.221 -14.101 1.00 80.56 179 ILE A O 1
ATOM 1322 N N . SER A 1 180 ? -10.485 -1.844 -14.222 1.00 73.75 180 SER A N 1
ATOM 1323 C CA . SER A 1 180 ? -9.102 -1.432 -13.983 1.00 73.75 180 SER A CA 1
ATOM 1324 C C . SER A 1 180 ? -8.345 -1.342 -15.304 1.00 73.75 180 SER A C 1
ATOM 1326 O O . SER A 1 180 ? -8.377 -2.273 -16.107 1.00 73.75 180 SER A O 1
ATOM 1328 N N . SER A 1 181 ? -7.630 -0.240 -15.521 1.00 79.69 181 SER A N 1
ATOM 1329 C CA . SER A 1 181 ? -6.728 -0.047 -16.661 1.00 79.69 181 SER A CA 1
ATOM 1330 C C . SER A 1 181 ? -5.353 0.405 -16.179 1.00 79.69 181 SER A C 1
ATOM 1332 O O . SER A 1 181 ? -5.216 0.971 -15.094 1.00 79.69 181 SER A O 1
ATOM 1334 N N . ALA A 1 182 ? -4.319 0.185 -16.990 1.00 77.19 182 ALA A N 1
ATOM 1335 C CA . ALA A 1 182 ? -2.984 0.678 -16.677 1.00 77.19 182 ALA A CA 1
ATOM 1336 C C . ALA A 1 182 ? -2.997 2.215 -16.561 1.00 77.19 182 ALA A C 1
ATOM 1338 O O . ALA A 1 182 ? -3.372 2.906 -17.505 1.00 77.19 182 ALA A O 1
ATOM 1339 N N . LEU A 1 183 ? -2.588 2.749 -15.402 1.00 72.06 183 LEU A N 1
ATOM 1340 C CA . LEU A 1 183 ? -2.498 4.202 -15.179 1.00 72.06 183 LEU A CA 1
ATOM 1341 C C . LEU A 1 183 ? -1.375 4.854 -15.998 1.00 72.06 183 LEU A C 1
ATOM 1343 O O . LEU A 1 183 ? -1.456 6.030 -16.339 1.00 72.06 183 LEU A O 1
ATOM 1347 N N . LYS A 1 184 ? -0.306 4.100 -16.274 1.00 71.94 184 LYS A N 1
ATOM 1348 C CA . LYS A 1 184 ? 0.802 4.512 -17.136 1.00 71.94 184 LYS A CA 1
ATOM 1349 C C . LYS A 1 184 ? 1.127 3.388 -18.103 1.00 71.94 184 LYS A C 1
ATOM 1351 O O . LYS A 1 184 ? 1.406 2.267 -17.676 1.00 71.94 184 LYS A O 1
ATOM 1356 N N . SER A 1 185 ? 1.152 3.721 -19.385 1.00 65.25 185 SER A N 1
ATOM 1357 C CA . SER A 1 185 ? 1.626 2.863 -20.469 1.00 65.25 185 SER A CA 1
ATOM 1358 C C . SER A 1 185 ? 3.157 2.789 -20.462 1.00 65.25 185 SER A C 1
ATOM 1360 O O . SER A 1 185 ? 3.792 3.228 -21.405 1.00 65.25 185 SER A O 1
ATOM 1362 N N . GLY A 1 186 ? 3.766 2.316 -19.369 1.00 71.06 186 GLY A N 1
ATOM 1363 C CA . GLY A 1 186 ? 5.226 2.190 -19.268 1.00 71.06 186 GLY A CA 1
ATOM 1364 C C . GLY A 1 186 ? 6.009 3.489 -19.550 1.00 71.06 186 GLY A C 1
ATOM 1365 O O . GLY A 1 186 ? 5.442 4.585 -19.530 1.00 71.06 186 GLY A O 1
ATOM 1366 N N . PRO A 1 187 ? 7.337 3.406 -19.735 1.00 78.38 187 PRO A N 1
ATOM 1367 C CA . PRO A 1 187 ? 8.089 4.475 -20.387 1.00 78.38 187 PRO A CA 1
ATOM 1368 C C . PRO A 1 187 ? 7.631 4.600 -21.845 1.00 78.38 187 PRO A C 1
ATOM 1370 O O . PRO A 1 187 ? 7.312 3.587 -22.453 1.00 78.38 187 PRO A O 1
ATOM 1373 N N . ASN A 1 188 ? 7.640 5.812 -22.409 1.00 82.31 188 ASN A N 1
ATOM 1374 C CA . ASN A 1 188 ? 7.485 5.987 -23.854 1.00 82.31 188 ASN A CA 1
ATOM 1375 C C . ASN A 1 188 ? 8.769 5.477 -24.522 1.00 82.31 188 ASN A C 1
ATOM 1377 O O . ASN A 1 188 ? 9.808 6.129 -24.361 1.00 82.31 188 ASN A O 1
ATOM 1381 N N . PRO A 1 189 ? 8.748 4.321 -25.202 1.00 83.94 189 PRO A N 1
ATOM 1382 C CA . PRO A 1 189 ? 9.921 3.861 -25.927 1.00 83.94 189 PRO A CA 1
ATOM 1383 C C . PRO A 1 189 ? 10.305 4.863 -27.029 1.00 83.94 189 PRO A C 1
ATOM 1385 O O . PRO A 1 189 ? 9.462 5.577 -27.575 1.00 83.94 189 PRO A O 1
ATOM 1388 N N . LEU A 1 190 ? 11.602 4.939 -27.332 1.00 86.50 190 LEU A N 1
ATOM 1389 C CA . LEU A 1 190 ? 12.109 5.714 -28.467 1.00 86.50 190 LEU A CA 1
ATOM 1390 C C . LEU A 1 190 ? 11.695 5.024 -29.760 1.00 86.50 190 LEU A C 1
ATOM 1392 O O . LEU A 1 190 ? 11.778 3.796 -29.829 1.00 86.50 190 LEU A O 1
ATOM 1396 N N . SER A 1 191 ? 11.291 5.785 -30.779 1.00 88.44 191 SER A N 1
ATOM 1397 C CA . SER A 1 191 ? 11.064 5.195 -32.104 1.00 88.44 191 SER A CA 1
ATOM 1398 C C . SER A 1 191 ? 12.353 4.576 -32.643 1.00 88.44 191 SER A C 1
ATOM 1400 O O . SER A 1 191 ? 13.456 5.012 -32.285 1.00 88.44 191 SER A O 1
ATOM 1402 N N . ALA A 1 192 ? 12.234 3.588 -33.532 1.00 88.25 192 ALA A N 1
ATOM 1403 C CA . ALA A 1 192 ? 13.400 2.931 -34.129 1.00 88.25 192 ALA A CA 1
ATOM 1404 C C . ALA A 1 192 ? 14.391 3.935 -34.761 1.00 88.25 192 ALA A C 1
ATOM 1406 O O . ALA A 1 192 ? 15.605 3.806 -34.596 1.00 88.25 192 ALA A O 1
ATOM 1407 N N . TYR A 1 193 ? 13.876 5.002 -35.385 1.00 88.94 193 TYR A N 1
ATOM 1408 C CA . TYR A 1 193 ? 14.679 6.110 -35.916 1.00 88.94 193 TYR A CA 1
ATOM 1409 C C . TYR A 1 193 ? 15.491 6.832 -34.828 1.00 88.94 193 TYR A C 1
ATOM 1411 O O . TYR A 1 193 ? 16.695 7.043 -34.980 1.00 88.94 193 TYR A O 1
ATOM 1419 N N . GLN A 1 194 ? 14.842 7.211 -33.721 1.00 90.69 194 GLN A N 1
ATOM 1420 C CA . GLN A 1 194 ? 15.503 7.917 -32.620 1.00 90.69 194 GLN A CA 1
ATOM 1421 C C . GLN A 1 194 ? 16.569 7.040 -31.961 1.00 90.69 194 GLN A C 1
ATOM 1423 O O . GLN A 1 194 ? 17.652 7.527 -31.640 1.00 90.69 194 GLN A O 1
ATOM 1428 N N . TYR A 1 195 ? 16.279 5.748 -31.797 1.00 91.06 195 TYR A N 1
ATOM 1429 C CA . TYR A 1 195 ? 17.238 4.779 -31.280 1.00 91.06 195 TYR A CA 1
ATOM 1430 C C . TYR A 1 195 ? 18.481 4.681 -32.172 1.00 91.06 195 TYR A C 1
ATOM 1432 O O . TYR A 1 195 ? 19.603 4.817 -31.681 1.00 91.06 195 TYR A O 1
ATOM 1440 N N . ALA A 1 196 ? 18.288 4.505 -33.482 1.00 90.75 196 ALA A N 1
ATOM 1441 C CA . ALA A 1 196 ? 19.387 4.403 -34.435 1.00 90.75 196 ALA A CA 1
ATOM 1442 C C . ALA A 1 196 ? 20.259 5.671 -34.438 1.00 90.75 196 ALA A C 1
ATOM 1444 O O . ALA A 1 196 ? 21.488 5.586 -34.508 1.00 90.75 196 ALA A O 1
ATOM 1445 N N . TYR A 1 197 ? 19.627 6.848 -34.343 1.00 91.62 197 TYR A N 1
ATOM 1446 C CA . TYR A 1 197 ? 20.331 8.130 -34.361 1.00 91.62 197 TYR A CA 1
ATOM 1447 C C . TYR A 1 197 ? 21.221 8.273 -33.123 1.00 91.62 197 TYR A C 1
ATOM 1449 O O . TYR A 1 197 ? 22.420 8.523 -33.246 1.00 91.62 197 TYR A O 1
ATOM 1457 N N . LEU A 1 198 ? 20.650 8.028 -31.940 1.00 93.06 198 LEU A N 1
ATOM 1458 C CA . LEU A 1 198 ? 21.368 8.120 -30.669 1.00 93.06 198 LEU A CA 1
ATOM 1459 C C . LEU A 1 198 ? 22.479 7.068 -30.550 1.00 93.06 198 LEU A C 1
ATOM 1461 O O . LEU A 1 198 ? 23.523 7.353 -29.965 1.00 93.06 198 LEU A O 1
ATOM 1465 N N . LEU A 1 199 ? 22.297 5.871 -31.122 1.00 93.56 199 LEU A N 1
ATOM 1466 C CA . LEU A 1 199 ? 23.354 4.857 -31.135 1.00 93.56 199 LEU A CA 1
ATOM 1467 C C . LEU A 1 199 ? 24.546 5.300 -31.989 1.00 93.56 199 LEU A C 1
ATOM 1469 O O . LEU A 1 199 ? 25.690 5.156 -31.563 1.00 93.56 199 LEU A O 1
ATOM 1473 N N . ASN A 1 200 ? 24.295 5.856 -33.174 1.00 94.50 200 ASN A N 1
ATOM 1474 C CA . ASN A 1 200 ? 25.365 6.378 -34.020 1.00 94.50 200 ASN A CA 1
ATOM 1475 C C . ASN A 1 200 ? 26.082 7.563 -33.372 1.00 94.50 200 ASN A C 1
ATOM 1477 O O . ASN A 1 200 ? 27.308 7.624 -33.428 1.00 94.50 200 ASN A O 1
ATOM 1481 N N . GLU A 1 201 ? 25.342 8.471 -32.733 1.00 94.12 201 GLU A N 1
ATOM 1482 C CA . GLU A 1 201 ? 25.925 9.571 -31.962 1.00 94.12 201 GLU A CA 1
ATOM 1483 C C . GLU A 1 201 ? 26.842 9.041 -30.845 1.00 94.12 201 GLU A C 1
ATOM 1485 O O . GLU A 1 201 ? 27.979 9.492 -30.710 1.00 94.12 201 GLU A O 1
ATOM 1490 N N . ALA A 1 202 ? 26.402 8.017 -30.104 1.00 95.38 202 ALA A N 1
ATOM 1491 C CA . ALA A 1 202 ? 27.217 7.367 -29.079 1.00 95.38 202 ALA A CA 1
ATOM 1492 C C . ALA A 1 202 ? 28.476 6.691 -29.657 1.00 95.38 202 ALA A C 1
ATOM 1494 O O . ALA A 1 202 ? 29.560 6.839 -29.095 1.00 95.38 202 ALA A O 1
ATOM 1495 N N . LEU A 1 203 ? 28.367 5.993 -30.794 1.00 94.81 203 LEU A N 1
ATOM 1496 C CA . LEU A 1 203 ? 29.510 5.351 -31.457 1.00 94.81 203 LEU A CA 1
ATOM 1497 C C . LEU A 1 203 ? 30.537 6.371 -31.953 1.00 94.81 203 LEU A C 1
ATOM 1499 O O . LEU A 1 203 ? 31.735 6.155 -31.784 1.00 94.81 203 LEU A O 1
ATOM 1503 N N . LEU A 1 204 ? 30.080 7.490 -32.516 1.00 95.06 204 LEU A N 1
ATOM 1504 C CA . LEU A 1 204 ? 30.959 8.572 -32.954 1.00 95.06 204 LEU A CA 1
ATOM 1505 C C . LEU A 1 204 ? 31.680 9.228 -31.771 1.00 95.06 204 LEU A C 1
ATOM 1507 O O . LEU A 1 204 ? 32.880 9.483 -31.863 1.00 95.06 204 LEU A O 1
ATOM 1511 N N . ASN A 1 205 ? 30.986 9.434 -30.647 1.00 95.75 205 ASN A N 1
ATOM 1512 C CA . ASN A 1 205 ? 31.595 9.936 -29.411 1.00 95.75 205 ASN A CA 1
ATOM 1513 C C . ASN A 1 205 ? 32.646 8.964 -28.836 1.00 95.75 205 ASN A C 1
ATOM 1515 O O . ASN A 1 205 ? 33.652 9.404 -28.284 1.00 95.75 205 ASN A O 1
ATOM 1519 N N . ASP A 1 206 ? 32.454 7.656 -29.027 1.00 95.94 206 ASP A N 1
ATOM 1520 C CA . ASP A 1 206 ? 33.417 6.593 -28.700 1.00 95.94 206 ASP A CA 1
ATOM 1521 C C . ASP A 1 206 ? 34.579 6.472 -29.716 1.00 95.94 206 ASP A C 1
ATOM 1523 O O . ASP A 1 206 ? 35.466 5.630 -29.543 1.00 95.94 206 ASP A O 1
ATOM 1527 N N . GLY A 1 207 ? 34.572 7.250 -30.805 1.00 94.31 207 GLY A N 1
ATOM 1528 C CA . GLY A 1 207 ? 35.546 7.145 -31.899 1.00 94.31 207 GLY A CA 1
ATOM 1529 C C . GLY A 1 207 ? 35.378 5.900 -32.784 1.00 94.31 207 GLY A C 1
ATOM 1530 O O . GLY A 1 207 ? 36.301 5.528 -33.511 1.00 94.31 207 GLY A O 1
ATOM 1531 N N . LYS A 1 208 ? 34.221 5.234 -32.721 1.00 94.38 208 LYS A N 1
ATOM 1532 C CA . LYS A 1 208 ? 33.865 4.073 -33.547 1.00 94.38 208 LYS A CA 1
ATOM 1533 C C . LYS A 1 208 ? 33.109 4.511 -34.799 1.00 94.38 208 LYS A C 1
ATOM 1535 O O . LYS A 1 208 ? 32.506 5.580 -34.858 1.00 94.38 208 LYS A O 1
ATOM 1540 N N . SER A 1 209 ? 33.114 3.650 -35.811 1.00 92.06 209 SER A N 1
ATOM 1541 C CA . SER A 1 209 ? 32.293 3.855 -37.003 1.00 92.06 209 SER A CA 1
ATOM 1542 C C . SER A 1 209 ? 30.798 3.712 -36.671 1.00 92.06 209 SER A C 1
ATOM 1544 O O . SER A 1 209 ? 30.444 2.847 -35.865 1.00 92.06 209 SER A O 1
ATOM 1546 N N . PRO A 1 210 ? 29.923 4.529 -37.284 1.00 90.62 210 PRO A N 1
ATOM 1547 C CA . PRO A 1 210 ? 28.477 4.422 -37.108 1.00 90.62 210 PRO A CA 1
ATOM 1548 C C . PRO A 1 210 ? 27.964 3.065 -37.606 1.00 90.62 210 PRO A C 1
ATOM 1550 O O . PRO A 1 210 ? 28.469 2.530 -38.594 1.00 90.62 210 PRO A O 1
ATOM 1553 N N . LEU A 1 211 ? 26.961 2.516 -36.917 1.00 89.94 211 LEU A N 1
ATOM 1554 C CA . LEU A 1 211 ? 26.355 1.224 -37.250 1.00 89.94 211 LEU A CA 1
ATOM 1555 C C . LEU A 1 211 ? 25.249 1.368 -38.301 1.00 89.94 211 LEU A C 1
ATOM 1557 O O . LEU A 1 211 ? 25.126 0.515 -39.174 1.00 89.94 211 LEU A O 1
ATOM 1561 N N . TYR A 1 212 ? 24.459 2.439 -38.214 1.00 89.06 212 TYR A N 1
ATOM 1562 C CA . TYR A 1 212 ? 23.351 2.709 -39.129 1.00 89.06 212 TYR A CA 1
ATOM 1563 C C . TYR A 1 212 ? 23.762 3.693 -40.224 1.00 89.06 212 TYR A C 1
ATOM 1565 O O . TYR A 1 212 ? 24.468 4.672 -39.969 1.00 89.06 212 TYR A O 1
ATOM 1573 N N . THR A 1 213 ? 23.310 3.454 -41.446 1.00 89.75 213 THR A N 1
ATOM 1574 C CA . THR A 1 213 ? 23.542 4.341 -42.591 1.00 89.75 213 THR A CA 1
ATOM 1575 C C . THR A 1 213 ? 22.410 5.359 -42.755 1.00 89.75 213 THR A C 1
ATOM 1577 O O . THR A 1 213 ? 21.376 5.287 -42.092 1.00 89.75 213 THR A O 1
ATOM 1580 N N . TYR A 1 214 ? 22.593 6.329 -43.657 1.00 85.81 214 TYR A N 1
ATOM 1581 C CA . TYR A 1 214 ? 21.541 7.291 -44.001 1.00 85.81 214 TYR A CA 1
ATOM 1582 C C . TYR A 1 214 ? 20.277 6.612 -44.553 1.00 85.81 214 TYR A C 1
ATOM 1584 O O . TYR A 1 214 ? 19.164 6.988 -44.189 1.00 85.81 214 TYR A O 1
ATOM 1592 N N . ASP A 1 215 ? 20.450 5.567 -45.362 1.00 86.06 215 ASP A N 1
ATOM 1593 C CA . ASP A 1 215 ? 19.333 4.813 -45.931 1.00 86.06 215 ASP A CA 1
ATOM 1594 C C . ASP A 1 215 ? 18.554 4.054 -44.846 1.00 86.06 215 ASP A C 1
ATOM 1596 O O . ASP A 1 215 ? 17.326 3.991 -44.904 1.00 86.06 215 ASP A O 1
ATOM 1600 N N . ASP A 1 216 ? 19.239 3.561 -43.807 1.00 85.12 216 ASP A N 1
ATOM 1601 C CA . ASP A 1 216 ? 18.588 2.930 -42.652 1.00 85.12 216 ASP A CA 1
ATOM 1602 C C . ASP A 1 216 ? 17.719 3.936 -41.880 1.00 85.12 216 ASP A C 1
ATOM 1604 O O . ASP A 1 216 ? 16.605 3.611 -41.465 1.00 85.12 216 ASP A O 1
ATOM 1608 N N . PHE A 1 217 ? 18.180 5.183 -41.728 1.00 85.31 217 PHE A N 1
ATOM 1609 C CA . PHE A 1 217 ? 17.394 6.243 -41.091 1.00 85.31 217 PHE A CA 1
ATOM 1610 C C . PHE A 1 217 ? 16.116 6.570 -41.860 1.00 85.31 217 PHE A C 1
ATOM 1612 O O . PHE A 1 217 ? 15.047 6.698 -41.259 1.00 85.31 217 PHE A O 1
ATOM 1619 N N . GLU A 1 218 ? 16.209 6.690 -43.181 1.00 85.81 218 GLU A N 1
ATOM 1620 C CA . GLU A 1 218 ? 15.047 6.932 -44.036 1.00 85.81 218 GLU A CA 1
ATOM 1621 C C . GLU A 1 218 ? 14.097 5.726 -44.053 1.00 85.81 218 GLU A C 1
ATOM 1623 O O . GLU A 1 218 ? 12.876 5.912 -44.050 1.00 85.81 218 GLU A O 1
ATOM 1628 N N . ALA A 1 219 ? 14.627 4.500 -43.993 1.00 85.38 219 ALA A N 1
ATOM 1629 C CA . ALA A 1 219 ? 13.823 3.287 -43.883 1.00 85.38 219 ALA A CA 1
ATOM 1630 C C . ALA A 1 219 ? 13.022 3.244 -42.572 1.00 85.38 219 ALA A C 1
ATOM 1632 O O . ALA A 1 219 ? 11.819 2.970 -42.609 1.00 85.38 219 ALA A O 1
ATOM 1633 N N . TYR A 1 220 ? 13.643 3.594 -41.438 1.00 86.44 220 TYR A N 1
ATOM 1634 C CA . TYR A 1 220 ? 12.950 3.707 -40.150 1.00 86.44 220 TYR A CA 1
ATOM 1635 C C . TYR A 1 220 ? 11.952 4.870 -40.108 1.00 86.44 220 TYR A C 1
ATOM 1637 O O . TYR A 1 220 ? 10.885 4.735 -39.516 1.00 86.44 220 TYR A O 1
ATOM 1645 N N . ARG A 1 221 ? 12.262 6.012 -40.738 1.00 82.88 221 ARG A N 1
ATOM 1646 C CA . ARG A 1 221 ? 11.377 7.191 -40.738 1.00 82.88 221 ARG A CA 1
ATOM 1647 C C . ARG A 1 221 ? 10.132 6.992 -41.599 1.00 82.88 221 ARG A C 1
ATOM 1649 O O . ARG A 1 221 ? 9.045 7.417 -41.216 1.00 82.88 221 ARG A O 1
ATOM 1656 N N . ASN A 1 222 ? 10.303 6.382 -42.770 1.00 84.12 222 ASN A N 1
ATOM 1657 C CA . ASN A 1 222 ? 9.249 6.274 -43.777 1.00 84.12 222 ASN A CA 1
ATOM 1658 C C . ASN A 1 222 ? 8.536 4.910 -43.742 1.00 84.12 222 ASN A C 1
ATOM 1660 O O . ASN A 1 222 ? 7.552 4.722 -44.457 1.00 84.12 222 ASN A O 1
ATOM 1664 N N . GLY A 1 223 ? 9.025 3.953 -42.943 1.00 78.94 223 GLY A N 1
ATOM 1665 C CA . GLY A 1 223 ? 8.440 2.616 -42.809 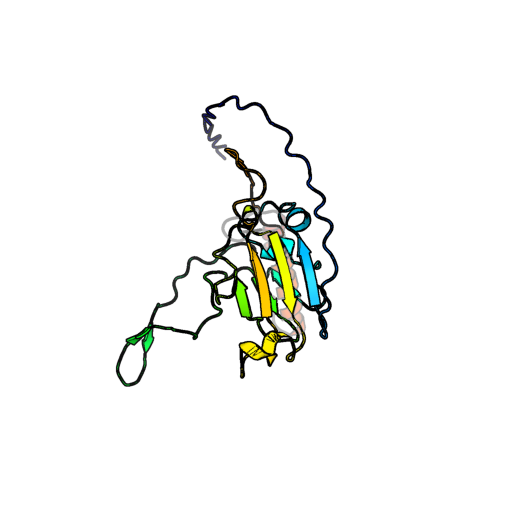1.00 78.94 223 GLY A CA 1
ATOM 1666 C C . GLY A 1 223 ? 8.479 1.799 -44.103 1.00 78.94 223 GLY A C 1
ATOM 1667 O O . GLY A 1 223 ? 7.630 0.937 -44.321 1.00 78.94 223 GLY A O 1
ATOM 1668 N N . THR A 1 224 ? 9.431 2.082 -44.995 1.00 77.62 224 THR A N 1
ATOM 1669 C CA . THR A 1 224 ? 9.497 1.491 -46.343 1.00 77.62 224 THR A CA 1
ATOM 1670 C C . THR A 1 224 ? 9.917 0.022 -46.341 1.00 77.62 224 THR A C 1
ATOM 1672 O O . THR A 1 224 ? 9.629 -0.688 -47.303 1.00 77.62 224 THR A O 1
ATOM 1675 N N . SER A 1 225 ? 10.541 -0.459 -45.260 1.00 73.62 225 SER A N 1
ATOM 1676 C CA . SER A 1 225 ? 10.913 -1.866 -45.082 1.00 73.62 225 SER A CA 1
ATOM 1677 C C . SER A 1 225 ? 10.533 -2.389 -43.689 1.00 73.62 225 SER A C 1
ATOM 1679 O O . SER A 1 225 ? 11.401 -2.583 -42.842 1.00 73.62 225 SER A O 1
ATOM 1681 N N . PRO A 1 226 ? 9.246 -2.682 -43.423 1.00 72.94 226 PRO A N 1
ATOM 1682 C CA . PRO A 1 226 ? 8.798 -3.133 -42.100 1.00 72.94 226 PRO A CA 1
ATOM 1683 C C . PRO A 1 226 ? 9.400 -4.472 -41.646 1.00 72.94 226 PRO A C 1
ATOM 1685 O O . PRO A 1 226 ? 9.347 -4.799 -40.468 1.00 72.94 226 PRO A O 1
ATOM 1688 N N . TYR A 1 227 ? 9.945 -5.267 -42.573 1.00 74.25 227 TYR A N 1
ATOM 1689 C CA . TYR A 1 227 ? 10.538 -6.572 -42.269 1.00 74.25 227 TYR A CA 1
ATOM 1690 C C . TYR A 1 227 ? 12.013 -6.495 -41.861 1.00 74.25 227 TYR A C 1
ATOM 1692 O O . TYR A 1 227 ? 12.448 -7.297 -41.040 1.00 74.25 227 TYR A O 1
ATOM 1700 N N . LEU A 1 228 ? 12.783 -5.561 -42.430 1.00 77.94 228 LEU A N 1
ATOM 1701 C CA . LEU A 1 228 ? 14.206 -5.375 -42.103 1.00 77.94 228 LEU A CA 1
ATOM 1702 C C . LEU A 1 228 ? 14.417 -4.224 -41.108 1.00 77.94 228 LEU A C 1
ATOM 1704 O O . LEU A 1 228 ? 15.351 -4.265 -40.311 1.00 77.94 228 LEU A O 1
ATOM 1708 N N . HIS A 1 229 ? 13.511 -3.244 -41.109 1.00 83.38 229 HIS A N 1
ATOM 1709 C CA . HIS A 1 229 ? 13.561 -2.022 -40.307 1.00 83.38 229 HIS A CA 1
ATOM 1710 C C . HIS A 1 229 ? 12.219 -1.776 -39.588 1.00 83.38 229 HIS A C 1
ATOM 1712 O O . HIS A 1 229 ? 11.551 -0.774 -39.852 1.00 83.38 229 HIS A O 1
ATOM 1718 N N . PRO A 1 230 ? 11.777 -2.697 -38.705 1.00 80.81 230 PRO A N 1
ATOM 1719 C CA . PRO A 1 230 ? 10.524 -2.542 -37.971 1.00 80.81 230 PRO A CA 1
ATOM 1720 C C . PRO A 1 230 ? 10.613 -1.430 -36.916 1.00 80.81 230 PRO A C 1
ATOM 1722 O O . PRO A 1 230 ? 11.601 -1.335 -36.188 1.00 80.81 230 PRO A O 1
ATOM 1725 N N . ASP A 1 231 ? 9.538 -0.651 -36.783 1.00 79.44 231 ASP A N 1
ATOM 1726 C CA . ASP A 1 231 ? 9.272 0.190 -35.611 1.00 79.44 231 ASP A CA 1
ATOM 1727 C C . ASP A 1 231 ? 8.173 -0.490 -34.785 1.00 79.44 231 ASP A C 1
ATOM 1729 O O . ASP A 1 231 ? 7.088 -0.768 -35.298 1.00 79.44 231 ASP A O 1
ATOM 1733 N N . VAL A 1 232 ? 8.488 -0.858 -33.542 1.00 69.81 232 VAL A N 1
ATOM 1734 C CA . VAL A 1 232 ? 7.642 -1.722 -32.689 1.00 69.81 232 VAL A CA 1
ATOM 1735 C C . VAL A 1 232 ? 6.983 -0.962 -31.533 1.00 69.81 232 VAL A C 1
ATOM 1737 O O . VAL A 1 232 ? 6.593 -1.576 -30.538 1.00 69.81 232 VAL A O 1
ATOM 1740 N N . ASN A 1 233 ? 6.852 0.358 -31.67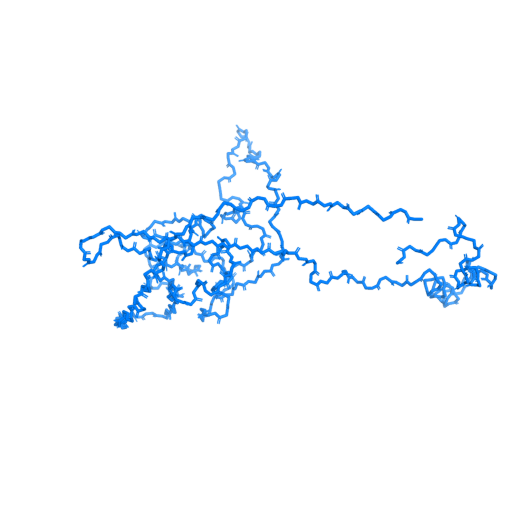9 1.00 60.59 233 ASN A N 1
ATOM 1741 C CA . ASN A 1 233 ? 6.210 1.250 -30.710 1.00 60.59 233 ASN A CA 1
ATOM 1742 C C . ASN A 1 233 ? 4.750 1.565 -31.011 1.00 60.59 233 ASN A C 1
ATOM 1744 O O . ASN A 1 233 ? 4.383 1.662 -32.203 1.00 60.59 233 ASN A O 1
#

pLDDT: mean 73.79, std 18.03, range [27.56, 95.94]